Protein AF-A0A9D1IRK0-F1 (afdb_monomer_lite)

Organism: NCBI:txid2840774

Radius of gyration: 15.69 Å; chains: 1; bounding box: 40×26×43 Å

pLDDT: mean 97.31, std 2.9, range [67.75, 98.81]

Secondary structure (DSSP, 8-state):
---HHHHHHHHTT-S----TTSTTTHHHHHHHHHS-HHHHHHHHHHHHHHHHHHHHHHSTT--HHHHHHHHHHHHHTTSS-HHHHHHHHHHHHHHHTT-S-HHHHHHHHHHHHHHHTTT-GGGTTHHHHHHHHHHHHHS-HHHHHHHHHHHHHHHHHHHHHHHHHGGGGSS---GGG--

Foldseek 3Di:
DDQVQLVVCVVVVHLFRDDCPDPLNVVLSVLLVVDALLLLLLLLLVLLVVLLVVLCVVPVPDCLLVLLSVLLLCCQQQVDDCVVNVVSLVVLQVVLVVDPQSLNSLSSQLSSLSSCSSVPVVSSVSNLRSNLSSLVRVPDPVCSVVVNNVSSVVSVVSSVVSVVCPCVSHPHGHPVSVD

Structure (mmCIF, N/CA/C/O backbone):
data_AF-A0A9D1IRK0-F1
#
_entry.id   AF-A0A9D1IRK0-F1
#
loop_
_atom_site.group_PDB
_atom_site.id
_atom_site.type_symbol
_atom_site.label_atom_id
_atom_site.label_alt_id
_atom_site.label_comp_id
_atom_site.label_asym_id
_atom_site.label_entity_id
_atom_site.label_seq_id
_atom_site.pdbx_PDB_ins_code
_atom_site.Cartn_x
_atom_site.Cartn_y
_atom_site.Cartn_z
_atom_site.occupancy
_atom_site.B_iso_or_equiv
_atom_site.auth_seq_id
_atom_site.auth_comp_id
_atom_site.auth_asym_id
_atom_site.auth_atom_id
_atom_site.pdbx_PDB_model_num
ATOM 1 N N . MET A 1 1 ? 5.355 1.006 19.856 1.00 87.75 1 MET A N 1
ATOM 2 C CA . MET A 1 1 ? 5.107 2.127 18.912 1.00 87.75 1 MET A CA 1
ATOM 3 C C . MET A 1 1 ? 4.010 3.033 19.491 1.00 87.75 1 MET A C 1
ATOM 5 O O . MET A 1 1 ? 3.310 2.573 20.380 1.00 87.75 1 MET A O 1
ATOM 9 N N . ASN A 1 2 ? 3.877 4.311 19.097 1.00 92.00 2 ASN A N 1
ATOM 10 C CA . ASN A 1 2 ? 2.825 5.211 19.625 1.00 92.00 2 ASN A CA 1
ATOM 11 C C . ASN A 1 2 ? 1.684 5.381 18.602 1.00 92.00 2 ASN A C 1
ATOM 13 O O . ASN A 1 2 ? 1.958 5.708 17.448 1.00 92.00 2 ASN A O 1
ATOM 17 N N . PHE A 1 3 ? 0.433 5.185 19.036 1.00 96.88 3 PHE A N 1
ATOM 18 C CA . PHE A 1 3 ? -0.783 5.294 18.214 1.00 96.88 3 PHE A CA 1
ATOM 19 C C . PHE A 1 3 ? -1.810 6.310 18.749 1.00 96.88 3 PHE A C 1
ATOM 21 O O . PHE A 1 3 ? -2.969 6.302 18.335 1.00 96.88 3 PHE A O 1
ATOM 28 N N . SER A 1 4 ? -1.403 7.213 19.644 1.00 96.69 4 SER A N 1
ATOM 29 C CA . SER A 1 4 ? -2.305 8.170 20.299 1.00 96.69 4 SER A CA 1
ATOM 30 C C . SER A 1 4 ? -3.086 9.059 19.316 1.00 96.69 4 SER A C 1
ATOM 32 O O . SER A 1 4 ? -4.258 9.369 19.531 1.00 96.69 4 SER A O 1
ATOM 34 N N . GLU A 1 5 ? -2.465 9.447 18.201 1.00 98.00 5 GLU A N 1
ATOM 35 C CA . GLU A 1 5 ? -3.063 10.276 17.156 1.00 98.00 5 GLU A CA 1
ATOM 36 C C . GLU A 1 5 ? -4.187 9.529 16.427 1.00 98.00 5 GLU A C 1
ATOM 38 O O . GLU A 1 5 ? -5.234 10.113 16.132 1.00 98.00 5 GLU A O 1
ATOM 43 N N . MET A 1 6 ? -4.006 8.225 16.198 1.00 97.31 6 MET A N 1
ATOM 44 C CA . MET A 1 6 ? -5.026 7.345 15.628 1.00 97.31 6 MET A CA 1
ATOM 45 C C . MET A 1 6 ? -6.235 7.245 16.561 1.00 97.31 6 MET A C 1
ATOM 47 O O . MET A 1 6 ? -7.360 7.504 16.131 1.00 97.31 6 MET A O 1
ATOM 51 N N . GLU A 1 7 ? -6.011 6.989 17.852 1.00 96.75 7 GLU A N 1
ATOM 52 C CA . GLU A 1 7 ? -7.084 6.894 18.851 1.00 96.75 7 GLU A CA 1
ATOM 53 C C . GLU A 1 7 ? -7.893 8.196 18.950 1.00 96.75 7 GLU A C 1
ATOM 55 O O . GLU A 1 7 ? -9.121 8.183 19.065 1.00 96.75 7 GLU A O 1
ATOM 60 N N . GLN A 1 8 ? -7.223 9.351 18.869 1.00 97.56 8 GLN A N 1
ATOM 61 C CA . GLN A 1 8 ? -7.887 10.655 18.858 1.00 97.56 8 GLN A CA 1
ATOM 62 C C . GLN A 1 8 ? -8.763 10.841 17.614 1.00 97.56 8 GLN A C 1
ATOM 64 O O . GLN A 1 8 ? -9.892 11.329 17.726 1.00 97.56 8 GLN A O 1
ATOM 69 N N . ARG A 1 9 ? -8.277 10.450 16.429 1.00 98.06 9 ARG A N 1
ATOM 70 C CA . ARG A 1 9 ? -9.056 10.514 15.180 1.00 98.06 9 ARG A CA 1
ATOM 71 C C . ARG A 1 9 ? -10.236 9.546 15.200 1.00 98.06 9 ARG A C 1
ATOM 73 O O . ARG A 1 9 ? -11.318 9.921 14.749 1.00 98.06 9 ARG A O 1
ATOM 80 N N . GLN A 1 10 ? -10.069 8.367 15.793 1.00 95.62 10 GLN A N 1
ATOM 81 C CA . GLN A 1 10 ? -11.143 7.392 15.962 1.00 95.62 10 GLN A CA 1
ATOM 82 C C . GLN A 1 10 ? -12.238 7.923 16.901 1.00 95.62 10 GLN A C 1
ATOM 84 O O . GLN A 1 10 ? -13.416 7.890 16.546 1.00 95.62 10 GLN A O 1
ATOM 89 N N . LYS A 1 11 ? -11.868 8.526 18.044 1.00 96.69 11 LYS A N 1
ATOM 90 C CA . LYS A 1 11 ? -12.814 9.197 18.964 1.00 96.69 11 LYS A CA 1
ATOM 91 C C . LYS A 1 11 ? -13.598 10.324 18.282 1.00 96.69 11 LYS A C 1
ATOM 93 O O . LYS A 1 11 ? -14.770 10.531 18.585 1.00 96.69 11 LYS A O 1
ATOM 98 N N . ARG A 1 12 ? -12.968 11.029 17.338 1.00 97.50 12 ARG A N 1
ATOM 99 C CA . ARG A 1 12 ? -13.592 12.081 16.513 1.00 97.50 12 ARG A CA 1
ATOM 100 C C . ARG A 1 12 ? -14.390 11.544 15.319 1.00 97.50 12 ARG A C 1
ATOM 102 O O . ARG A 1 12 ? -14.989 12.340 14.605 1.00 97.50 12 ARG A O 1
ATOM 109 N N . LYS A 1 13 ? -14.435 10.220 15.124 1.00 95.69 13 LYS A N 1
ATOM 110 C CA . LYS A 1 13 ? -15.118 9.541 14.009 1.00 95.69 13 LYS A CA 1
ATOM 111 C C . LYS A 1 13 ? -14.609 9.981 12.631 1.00 95.69 13 LYS A C 1
ATOM 113 O O . LYS A 1 13 ? -15.376 10.060 11.672 1.00 95.69 13 LYS A O 1
ATOM 118 N N . ASN A 1 14 ? -13.314 10.273 12.525 1.00 97.44 14 ASN A N 1
ATOM 119 C CA . ASN A 1 14 ? -12.692 10.544 11.234 1.00 97.44 14 ASN A CA 1
ATOM 120 C C . ASN A 1 14 ? -12.717 9.282 10.358 1.00 97.44 14 ASN A C 1
ATOM 122 O O . ASN A 1 14 ? -12.524 8.178 10.855 1.00 97.44 14 ASN A O 1
ATOM 126 N N . GLN A 1 15 ? -12.877 9.458 9.045 1.00 94.44 15 GLN A N 1
ATOM 127 C CA . GLN A 1 15 ? -12.793 8.350 8.083 1.00 94.44 15 GLN A CA 1
ATOM 128 C C . GLN A 1 15 ? -11.354 7.876 7.846 1.00 94.44 15 GLN A C 1
ATOM 130 O O . GLN A 1 15 ? -11.132 6.711 7.549 1.00 94.44 15 GLN A O 1
ATOM 135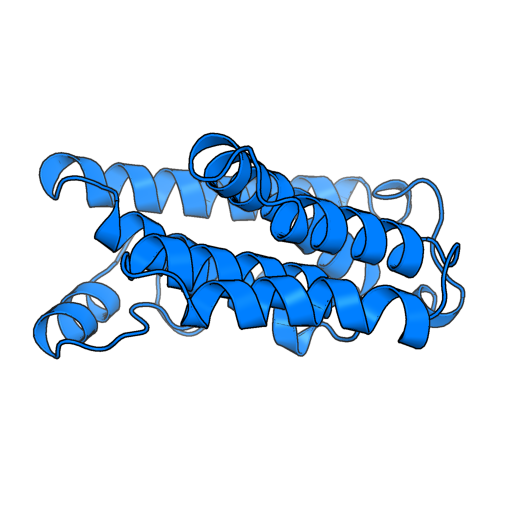 N N . ILE A 1 16 ? -10.378 8.782 7.960 1.00 97.06 16 ILE A N 1
ATOM 136 C CA . ILE A 1 16 ? -8.950 8.484 7.817 1.00 97.06 16 ILE A CA 1
ATOM 137 C C . ILE A 1 16 ? -8.303 8.637 9.188 1.00 97.06 16 ILE A C 1
ATOM 139 O O . ILE A 1 16 ? -8.417 9.693 9.824 1.00 97.06 16 ILE A O 1
ATOM 143 N N . LEU A 1 17 ? -7.630 7.580 9.638 1.00 98.44 17 LEU A N 1
ATOM 144 C CA . LEU A 1 17 ? -7.161 7.472 11.018 1.00 98.44 17 LEU A CA 1
ATOM 145 C C . LEU A 1 17 ? -5.656 7.701 11.179 1.00 98.44 17 LEU A C 1
ATOM 147 O O . LEU A 1 17 ? -5.200 7.997 12.282 1.00 98.44 17 LEU A O 1
ATOM 151 N N . PHE A 1 18 ? -4.906 7.666 10.081 1.00 98.62 18 PHE A N 1
ATOM 152 C CA . PHE A 1 18 ? -3.460 7.863 10.074 1.00 98.62 18 PHE A CA 1
ATOM 153 C C . PHE A 1 18 ? -3.055 9.055 9.209 1.00 98.62 18 PHE A C 1
ATOM 155 O O . PHE A 1 18 ? -3.726 9.416 8.242 1.00 98.62 18 PHE A O 1
ATOM 162 N N . ALA A 1 19 ? -1.916 9.648 9.537 1.00 98.19 19 ALA A N 1
ATOM 163 C CA . ALA A 1 19 ? -1.231 10.629 8.714 1.00 98.19 19 ALA A CA 1
ATOM 164 C C . ALA A 1 19 ? 0.257 10.282 8.625 1.00 98.19 19 ALA A C 1
ATOM 166 O O . ALA A 1 19 ? 0.838 9.717 9.545 1.00 98.19 19 ALA A O 1
ATOM 167 N N . LYS A 1 20 ? 0.910 10.681 7.529 1.00 97.19 20 LYS A N 1
ATOM 168 C CA . LYS A 1 20 ? 2.357 10.461 7.348 1.00 97.19 20 LYS A CA 1
ATOM 169 C C . LYS A 1 20 ? 3.220 11.115 8.438 1.00 97.19 20 LYS A C 1
ATOM 171 O O . LYS A 1 20 ? 4.353 10.709 8.639 1.00 97.19 20 LYS A O 1
ATOM 176 N N . THR A 1 21 ? 2.685 12.135 9.109 1.00 97.19 21 THR A N 1
ATOM 177 C CA . THR A 1 21 ? 3.330 12.862 10.209 1.00 97.19 21 THR A CA 1
ATOM 178 C C . THR A 1 21 ? 3.131 12.203 11.572 1.00 97.19 21 THR A C 1
ATOM 180 O O . THR A 1 21 ? 3.716 12.677 12.538 1.00 97.19 21 THR A O 1
ATOM 183 N N . ASP A 1 22 ? 2.293 11.167 11.676 1.00 98.25 22 ASP A N 1
ATOM 184 C CA . ASP A 1 22 ? 2.083 10.462 12.942 1.00 98.25 22 ASP A CA 1
ATOM 185 C C . ASP A 1 22 ? 3.374 9.776 13.375 1.00 98.25 22 ASP A C 1
ATOM 187 O O . ASP A 1 22 ? 4.103 9.242 12.534 1.00 98.25 22 ASP A O 1
ATOM 191 N N . ALA A 1 23 ? 3.629 9.723 14.684 1.00 97.56 23 ALA A N 1
ATOM 192 C CA . ALA A 1 23 ? 4.864 9.153 15.222 1.00 97.56 23 ALA A CA 1
ATOM 193 C C . ALA A 1 23 ? 5.153 7.725 14.710 1.00 97.56 23 ALA A C 1
ATOM 195 O O . ALA A 1 23 ? 6.310 7.364 14.501 1.00 97.56 23 ALA A O 1
ATOM 196 N N . CYS A 1 24 ? 4.109 6.924 14.465 1.00 98.06 24 CYS A N 1
ATOM 197 C CA . CYS A 1 24 ? 4.223 5.559 13.948 1.00 98.06 24 CYS A CA 1
ATOM 198 C C . CYS A 1 24 ? 4.616 5.459 12.459 1.00 98.06 24 CYS A C 1
ATOM 200 O O . CYS A 1 24 ? 5.205 4.458 12.063 1.00 98.06 24 CYS A O 1
ATOM 202 N N . LEU A 1 25 ? 4.321 6.472 11.635 1.00 98.44 25 LEU A N 1
ATOM 203 C CA . LEU A 1 25 ? 4.597 6.471 10.189 1.00 98.44 25 LEU A CA 1
ATOM 204 C C . LEU A 1 25 ? 5.705 7.444 9.778 1.00 98.44 25 LEU A C 1
ATOM 206 O O . LEU A 1 25 ? 6.266 7.300 8.690 1.00 98.44 25 LEU A O 1
ATOM 210 N N . PHE A 1 26 ? 6.037 8.414 10.628 1.00 98.19 26 PHE A N 1
ATOM 211 C CA . PHE A 1 26 ? 7.029 9.441 10.333 1.00 98.19 26 PHE A CA 1
ATOM 212 C C . PHE A 1 26 ? 8.409 8.866 9.957 1.00 98.19 26 PHE A C 1
ATOM 214 O O . PHE A 1 26 ? 8.944 9.287 8.928 1.00 98.19 26 PHE A O 1
ATOM 221 N N . PRO A 1 27 ? 8.968 7.856 10.663 1.00 98.44 27 PRO A N 1
ATOM 222 C CA . PRO A 1 27 ? 10.251 7.266 10.273 1.00 98.44 27 PRO A CA 1
ATOM 223 C C . PRO A 1 27 ? 10.223 6.612 8.885 1.00 98.44 27 PRO A C 1
ATOM 225 O O . PRO A 1 27 ? 11.175 6.747 8.117 1.00 98.44 27 PRO A O 1
ATOM 228 N N . LEU A 1 28 ? 9.130 5.918 8.543 1.00 98.62 28 LEU A N 1
ATOM 229 C CA . LEU A 1 28 ? 8.938 5.314 7.222 1.00 98.62 28 LEU A CA 1
ATOM 230 C C . LEU A 1 28 ? 8.866 6.394 6.140 1.00 98.62 28 LEU A C 1
ATOM 232 O O . LEU A 1 28 ? 9.531 6.290 5.109 1.00 98.62 28 LEU A O 1
ATOM 236 N N . TRP A 1 29 ? 8.087 7.448 6.389 1.00 98.56 29 TRP A N 1
ATOM 237 C CA . TRP A 1 29 ? 7.941 8.566 5.463 1.00 98.56 29 TRP A CA 1
ATOM 238 C C . TRP A 1 29 ? 9.287 9.245 5.175 1.00 98.56 29 TRP A C 1
ATOM 240 O O . TRP A 1 29 ? 9.611 9.448 4.005 1.00 98.56 29 TRP A O 1
ATOM 250 N N . GLN A 1 30 ? 10.106 9.515 6.197 1.00 98.31 30 GLN A N 1
ATOM 251 C CA . GLN A 1 30 ? 11.430 10.121 6.010 1.00 98.31 30 GLN A CA 1
ATOM 252 C C . GLN A 1 30 ? 12.365 9.270 5.143 1.00 98.31 30 GLN A C 1
ATOM 254 O O . GLN A 1 30 ? 13.105 9.817 4.325 1.00 98.31 30 GLN A O 1
ATOM 259 N N . GLN A 1 31 ? 12.340 7.944 5.304 1.00 98.19 31 GLN A N 1
ATOM 260 C CA . GLN A 1 31 ? 13.158 7.041 4.488 1.00 98.19 31 GLN A CA 1
ATOM 261 C C . GLN A 1 31 ? 12.676 7.015 3.032 1.00 98.19 31 GLN A C 1
ATOM 263 O O . GLN A 1 31 ? 13.486 7.079 2.109 1.00 98.19 31 GLN A O 1
ATOM 268 N N . LEU A 1 32 ? 11.358 6.982 2.813 1.00 98.06 32 LEU A N 1
ATOM 269 C CA . LEU A 1 32 ? 10.771 7.018 1.471 1.00 98.06 32 LEU A CA 1
ATOM 270 C C . LEU A 1 32 ? 11.030 8.344 0.743 1.00 98.06 32 LEU A C 1
ATOM 272 O O . LEU A 1 32 ? 11.167 8.334 -0.475 1.00 98.06 32 LEU A O 1
ATOM 276 N N . GLU A 1 33 ? 11.123 9.473 1.455 1.00 96.81 33 GLU A N 1
ATOM 277 C CA . GLU A 1 33 ? 11.476 10.768 0.847 1.00 96.81 33 GLU A CA 1
ATOM 278 C C . GLU A 1 33 ? 12.926 10.842 0.367 1.00 96.81 33 GLU A C 1
ATOM 280 O O . GLU A 1 33 ? 13.217 11.572 -0.579 1.00 96.81 33 GLU A O 1
ATOM 285 N N . GLN A 1 34 ? 13.827 10.092 1.001 1.00 96.44 34 GLN A N 1
ATOM 286 C CA . GLN A 1 34 ? 15.242 10.037 0.625 1.00 96.44 34 GLN A CA 1
ATOM 287 C C . GLN A 1 34 ? 15.518 8.983 -0.452 1.00 96.44 34 GLN A C 1
ATOM 289 O O . GLN A 1 34 ? 16.511 9.073 -1.175 1.00 96.44 34 GLN A O 1
ATOM 294 N N . ALA A 1 35 ? 14.650 7.977 -0.569 1.00 96.50 35 ALA A N 1
ATOM 295 C CA . ALA A 1 35 ? 14.772 6.931 -1.567 1.00 96.50 35 ALA A CA 1
ATOM 296 C C . ALA A 1 35 ? 14.501 7.463 -2.984 1.00 96.50 35 ALA A C 1
ATOM 298 O O . ALA A 1 35 ? 13.662 8.335 -3.218 1.00 96.50 35 ALA A O 1
ATOM 299 N N . ASN A 1 36 ? 15.192 6.889 -3.969 1.00 95.38 36 ASN A N 1
ATOM 300 C CA . ASN A 1 36 ? 14.947 7.243 -5.361 1.00 95.38 36 ASN A CA 1
ATOM 301 C C . ASN A 1 36 ? 13.553 6.766 -5.821 1.00 95.38 36 ASN A C 1
ATOM 303 O O . ASN A 1 36 ? 12.960 5.829 -5.276 1.00 95.38 36 ASN A O 1
ATOM 307 N N . ARG A 1 37 ? 13.044 7.384 -6.890 1.00 95.75 37 ARG A N 1
ATOM 308 C CA . ARG A 1 37 ? 11.705 7.124 -7.440 1.00 95.75 37 ARG A CA 1
ATOM 309 C C . ARG A 1 37 ? 11.438 5.645 -7.762 1.00 95.75 37 ARG A C 1
ATOM 311 O O . ARG A 1 37 ? 10.305 5.193 -7.605 1.00 95.75 37 ARG A O 1
ATOM 318 N N . ARG A 1 38 ? 12.443 4.898 -8.230 1.00 97.06 38 ARG A N 1
ATOM 319 C CA . ARG A 1 38 ? 12.303 3.479 -8.602 1.00 97.06 38 ARG A CA 1
ATOM 320 C C . ARG A 1 38 ? 12.170 2.604 -7.368 1.00 97.06 38 ARG A C 1
ATOM 322 O O . ARG A 1 38 ? 11.227 1.823 -7.294 1.00 97.06 38 ARG A O 1
ATOM 329 N N . THR A 1 39 ? 13.015 2.812 -6.364 1.00 97.69 39 THR A N 1
ATOM 330 C CA . THR A 1 39 ? 12.891 2.145 -5.063 1.00 97.69 39 THR A CA 1
ATOM 331 C C . THR A 1 39 ? 11.517 2.400 -4.443 1.00 97.69 39 THR A C 1
ATOM 333 O O . THR A 1 39 ? 10.858 1.456 -4.017 1.00 97.69 39 THR A O 1
ATOM 336 N N . VAL A 1 40 ? 11.038 3.648 -4.465 1.00 98.25 40 VAL A N 1
ATOM 337 C CA . VAL A 1 40 ? 9.714 4.013 -3.935 1.00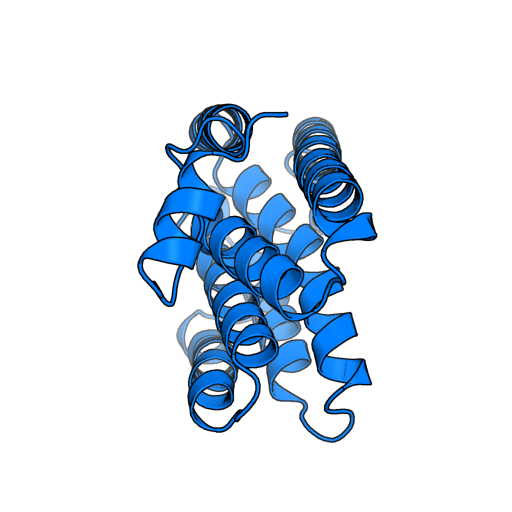 98.25 40 VAL A CA 1
ATOM 338 C C . VAL A 1 40 ? 8.575 3.320 -4.698 1.00 98.25 40 VAL A C 1
ATOM 340 O O . VAL A 1 40 ? 7.644 2.799 -4.085 1.00 98.25 40 VAL A O 1
ATOM 343 N N . ALA A 1 41 ? 8.649 3.261 -6.030 1.00 98.25 41 ALA A N 1
ATOM 344 C CA . ALA A 1 41 ? 7.650 2.566 -6.838 1.00 98.25 41 ALA A CA 1
ATOM 345 C C . ALA A 1 41 ? 7.676 1.044 -6.631 1.00 98.25 41 ALA A C 1
ATOM 347 O O . ALA A 1 41 ? 6.615 0.433 -6.522 1.00 98.25 41 ALA A O 1
ATOM 348 N N . ALA A 1 42 ? 8.860 0.432 -6.544 1.00 98.56 42 ALA A N 1
ATOM 349 C CA . ALA A 1 42 ? 9.001 -0.995 -6.261 1.00 98.56 42 ALA A CA 1
ATOM 350 C C . ALA A 1 42 ? 8.453 -1.347 -4.874 1.00 98.56 42 ALA A C 1
ATOM 352 O O . ALA A 1 42 ? 7.699 -2.308 -4.741 1.00 98.56 42 ALA A O 1
ATOM 353 N N . TRP A 1 43 ? 8.772 -0.528 -3.868 1.00 98.75 43 TRP A N 1
ATOM 354 C CA . TRP A 1 43 ? 8.236 -0.660 -2.519 1.00 98.75 43 TRP A CA 1
ATOM 355 C C . TRP A 1 43 ? 6.707 -0.625 -2.522 1.00 98.75 43 TRP A C 1
ATOM 357 O O . TRP A 1 43 ? 6.074 -1.542 -2.006 1.00 98.75 43 TRP A O 1
ATOM 367 N N . ALA A 1 44 ? 6.109 0.380 -3.169 1.00 98.75 44 ALA A N 1
ATOM 368 C CA . ALA A 1 44 ? 4.657 0.509 -3.222 1.00 98.75 44 ALA A CA 1
ATOM 369 C C . ALA A 1 44 ? 4.006 -0.686 -3.933 1.00 98.75 44 ALA A C 1
ATOM 371 O O . ALA A 1 44 ? 3.039 -1.242 -3.423 1.00 98.75 44 ALA A O 1
ATOM 372 N N . LEU A 1 45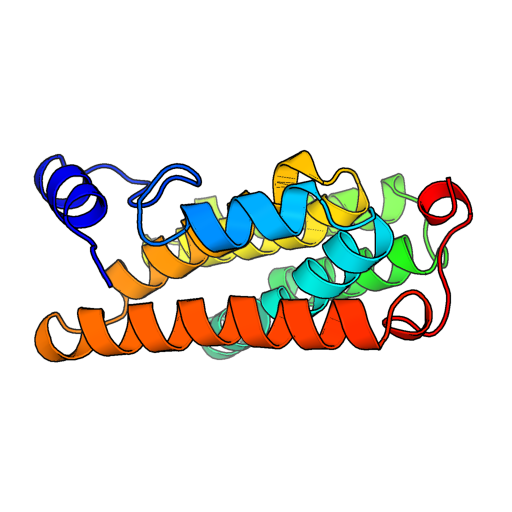 ? 4.548 -1.121 -5.076 1.00 98.75 45 LEU A N 1
ATOM 373 C CA . LEU A 1 45 ? 4.022 -2.272 -5.817 1.00 98.75 45 LEU A CA 1
ATOM 374 C C . LEU A 1 45 ? 4.132 -3.581 -5.027 1.00 98.75 45 LEU A C 1
ATOM 376 O O . LEU A 1 45 ? 3.213 -4.388 -5.106 1.00 98.75 45 LEU A O 1
ATOM 380 N N . ALA A 1 46 ? 5.210 -3.774 -4.262 1.00 98.69 46 ALA A N 1
ATOM 381 C CA . ALA A 1 46 ? 5.374 -4.939 -3.396 1.00 98.69 46 ALA A CA 1
ATOM 382 C C . ALA A 1 46 ? 4.414 -4.900 -2.198 1.00 98.69 46 ALA A C 1
ATOM 384 O O . ALA A 1 46 ? 3.806 -5.910 -1.857 1.00 98.69 46 ALA A O 1
ATOM 385 N N . CYS A 1 47 ? 4.237 -3.737 -1.565 1.00 98.75 47 CYS A N 1
ATOM 386 C CA . CYS A 1 47 ? 3.332 -3.602 -0.427 1.00 98.75 47 CYS A CA 1
ATOM 387 C C . CYS A 1 47 ? 1.851 -3.725 -0.823 1.00 98.75 47 CYS A C 1
ATOM 389 O O . CYS A 1 47 ? 1.072 -4.226 -0.022 1.00 98.75 47 CYS A O 1
ATOM 391 N N . VAL A 1 48 ? 1.463 -3.326 -2.043 1.00 98.62 48 VAL A N 1
ATOM 392 C CA . VAL A 1 48 ? 0.079 -3.439 -2.553 1.00 98.62 48 VAL A CA 1
ATOM 393 C C . VAL A 1 48 ? -0.375 -4.891 -2.752 1.00 98.62 48 VAL A C 1
ATOM 395 O O . VAL A 1 48 ? -1.579 -5.147 -2.755 1.00 98.62 48 VAL A O 1
ATOM 398 N N . GLU A 1 49 ? 0.547 -5.847 -2.896 1.00 98.56 49 GLU A N 1
ATOM 399 C CA . GLU A 1 49 ? 0.211 -7.263 -3.117 1.00 98.56 49 GLU A CA 1
ATOM 400 C C . GLU A 1 49 ? -0.717 -7.819 -2.036 1.00 98.56 49 GLU A C 1
ATOM 402 O O . GLU A 1 49 ? -1.683 -8.516 -2.340 1.00 98.56 49 GLU A O 1
ATOM 407 N N . GLU A 1 50 ? -0.461 -7.464 -0.779 1.00 98.31 50 GLU A N 1
ATOM 408 C CA . GLU A 1 50 ? -1.198 -7.996 0.362 1.00 98.31 50 GLU A CA 1
ATOM 409 C C . GLU A 1 50 ? -2.625 -7.414 0.470 1.00 98.31 50 GLU A C 1
ATOM 411 O O . GLU A 1 50 ? -3.566 -8.209 0.507 1.00 98.31 50 GLU A O 1
ATOM 416 N N . PRO A 1 51 ? -2.853 -6.087 0.366 1.00 98.50 51 PRO A N 1
ATOM 417 C CA . PRO A 1 51 ? -4.186 -5.510 0.172 1.00 98.50 51 PRO A CA 1
ATOM 418 C C . PRO A 1 51 ? -4.977 -6.093 -0.996 1.00 98.50 51 PRO A C 1
ATOM 420 O O . PRO A 1 51 ? -6.181 -6.324 -0.877 1.00 98.50 51 PRO A O 1
ATOM 423 N N . VAL A 1 52 ? -4.322 -6.319 -2.139 1.00 98.75 52 VAL A N 1
ATOM 424 C CA . VAL A 1 52 ? -4.974 -6.899 -3.320 1.00 98.75 52 VAL A CA 1
ATOM 425 C C . VAL A 1 52 ? -5.419 -8.325 -3.036 1.00 98.75 52 VAL A C 1
ATOM 427 O O . VAL A 1 52 ? -6.537 -8.692 -3.396 1.00 98.75 52 VAL A O 1
ATOM 430 N N . GLU A 1 53 ? -4.586 -9.118 -2.369 1.00 98.50 53 GLU A N 1
ATOM 431 C CA . GLU A 1 53 ? -4.922 -10.481 -1.970 1.00 98.50 53 GLU A CA 1
ATOM 432 C C . GLU A 1 53 ? -6.066 -10.506 -0.944 1.00 98.50 53 GLU A C 1
ATOM 434 O O . GLU A 1 53 ? -7.014 -11.278 -1.100 1.00 98.50 53 GLU A O 1
ATOM 439 N N . GLN A 1 54 ? -6.050 -9.619 0.057 1.00 98.19 54 GLN A N 1
ATOM 440 C CA . GLN A 1 54 ? -7.153 -9.481 1.015 1.00 98.19 54 GLN A CA 1
ATOM 441 C C . GLN A 1 54 ? -8.481 -9.160 0.311 1.00 98.19 54 GLN A C 1
ATOM 443 O O . GLN A 1 54 ? -9.481 -9.853 0.520 1.00 98.19 54 GLN A O 1
ATOM 448 N N . LEU A 1 55 ? -8.490 -8.146 -0.562 1.00 98.44 55 LEU A N 1
ATOM 449 C CA . LEU A 1 55 ? -9.677 -7.772 -1.333 1.00 98.44 55 LEU A CA 1
ATOM 450 C C . LEU A 1 55 ? -10.122 -8.903 -2.265 1.00 98.44 55 LEU A C 1
ATOM 452 O O . LEU A 1 55 ? -11.317 -9.159 -2.371 1.00 98.44 55 LEU A O 1
ATOM 456 N N . SER A 1 56 ? -9.186 -9.623 -2.888 1.00 98.00 56 SER A N 1
ATOM 457 C CA . SER A 1 56 ? -9.498 -10.750 -3.778 1.00 98.00 56 SER A CA 1
ATOM 458 C C . SER A 1 56 ? -10.139 -11.920 -3.032 1.00 98.00 56 SER A C 1
ATOM 460 O O . SER A 1 56 ? -11.006 -12.589 -3.583 1.00 98.00 56 SER A O 1
ATOM 462 N N . ARG A 1 57 ? -9.764 -12.164 -1.771 1.00 97.94 57 ARG A N 1
ATOM 463 C CA . ARG A 1 57 ? -10.417 -13.184 -0.934 1.00 97.94 57 ARG A CA 1
ATOM 464 C C . ARG A 1 57 ? -11.833 -12.784 -0.535 1.00 97.94 57 ARG A C 1
ATOM 466 O O . ARG A 1 57 ? -12.717 -13.634 -0.513 1.00 97.94 57 ARG A O 1
ATOM 473 N N . ARG A 1 58 ? -12.050 -11.504 -0.216 1.00 97.19 58 ARG A N 1
ATOM 474 C CA . ARG A 1 58 ? -13.363 -10.981 0.205 1.00 97.19 58 ARG A CA 1
ATOM 475 C C . ARG A 1 58 ? -14.328 -10.799 -0.969 1.00 97.19 58 ARG A C 1
ATOM 477 O O . ARG A 1 58 ? -15.521 -11.040 -0.815 1.00 97.19 58 ARG A O 1
ATOM 484 N N . TYR A 1 59 ? -13.809 -10.432 -2.139 1.00 97.69 59 TYR A N 1
ATOM 485 C CA . TYR A 1 59 ? -14.568 -10.140 -3.357 1.00 97.69 59 TYR A CA 1
ATOM 486 C C . TYR A 1 59 ? -14.022 -10.950 -4.549 1.00 97.69 59 TYR A C 1
ATOM 488 O O . TYR A 1 59 ? -13.475 -10.380 -5.494 1.00 97.69 59 TYR A O 1
ATOM 496 N N . PRO A 1 60 ? -14.164 -12.289 -4.548 1.00 97.19 60 PRO A N 1
ATOM 497 C CA . PRO A 1 60 ? -13.485 -13.176 -5.504 1.00 97.19 60 PRO A CA 1
ATOM 498 C C . PRO A 1 60 ? -13.870 -12.954 -6.972 1.00 97.19 60 PRO A C 1
ATOM 500 O O . PRO A 1 60 ? -13.079 -13.249 -7.873 1.00 97.19 60 PRO A O 1
ATOM 503 N N . THR A 1 61 ? -15.068 -12.422 -7.222 1.00 96.94 61 THR A N 1
ATOM 504 C CA . THR A 1 61 ? -15.580 -12.119 -8.566 1.00 96.94 61 THR A CA 1
ATOM 505 C C . THR A 1 61 ? -15.209 -10.721 -9.056 1.00 96.94 61 THR A C 1
ATOM 507 O O . THR A 1 61 ? -15.470 -10.403 -10.212 1.00 96.94 61 THR A O 1
ATOM 510 N N . ASP A 1 62 ? -14.630 -9.874 -8.202 1.00 97.81 62 ASP A N 1
ATOM 511 C CA . ASP A 1 62 ? -14.220 -8.521 -8.563 1.00 97.81 62 ASP A CA 1
ATOM 512 C C . ASP A 1 62 ? -12.735 -8.507 -8.937 1.00 97.81 62 ASP A C 1
ATOM 514 O O . ASP A 1 62 ? -11.845 -8.724 -8.112 1.00 97.81 62 ASP A O 1
ATOM 518 N N . SER A 1 63 ? -12.446 -8.300 -10.217 1.00 97.88 63 SER A N 1
ATOM 519 C CA . SER A 1 63 ? -11.078 -8.304 -10.732 1.00 97.88 63 SER A CA 1
ATOM 520 C C . SER A 1 63 ? -10.349 -6.975 -10.524 1.00 97.88 63 SER A C 1
ATOM 522 O O . SER A 1 63 ? -9.120 -6.948 -10.623 1.00 97.88 63 SER A O 1
ATOM 524 N N . ARG A 1 64 ? -11.058 -5.888 -10.176 1.00 98.62 64 ARG A N 1
ATOM 525 C CA . ARG A 1 64 ? -10.506 -4.521 -10.149 1.00 98.62 64 ARG A CA 1
ATOM 526 C C . ARG A 1 64 ? -9.239 -4.371 -9.294 1.00 98.62 64 ARG A C 1
ATOM 528 O O . ARG A 1 64 ? -8.311 -3.716 -9.772 1.00 98.62 64 ARG A O 1
ATOM 535 N N . PRO A 1 65 ? -9.119 -4.963 -8.084 1.00 98.44 65 PRO A N 1
ATOM 536 C CA . PRO A 1 65 ? -7.884 -4.867 -7.299 1.00 98.44 65 PRO A CA 1
ATOM 537 C C . PRO A 1 65 ? -6.678 -5.516 -7.995 1.00 98.44 65 PRO A C 1
ATOM 539 O O . PRO A 1 65 ? -5.595 -4.930 -8.030 1.00 98.44 65 PRO A O 1
ATOM 542 N N . ARG A 1 66 ? -6.872 -6.702 -8.589 1.00 98.62 66 ARG A N 1
ATOM 543 C CA . ARG A 1 66 ? -5.815 -7.446 -9.297 1.00 98.62 66 ARG A CA 1
ATOM 544 C C . ARG A 1 66 ? -5.391 -6.727 -10.572 1.00 98.62 66 ARG A C 1
ATOM 546 O O . ARG A 1 66 ? -4.198 -6.523 -10.787 1.00 98.62 66 ARG A O 1
ATOM 553 N N . GLU A 1 67 ? -6.363 -6.274 -11.359 1.00 98.69 67 GLU A N 1
ATOM 554 C CA . GLU A 1 67 ? -6.121 -5.518 -12.591 1.00 98.69 67 GLU A CA 1
ATOM 555 C C . GLU A 1 67 ? -5.378 -4.203 -12.321 1.00 98.69 67 GLU A C 1
ATOM 557 O O . GLU A 1 67 ? -4.470 -3.843 -13.071 1.00 98.69 67 GLU A O 1
ATOM 562 N N . ALA A 1 68 ? -5.710 -3.488 -11.238 1.00 98.75 68 ALA A N 1
ATOM 563 C CA . ALA A 1 68 ? -5.017 -2.254 -10.868 1.00 98.75 68 ALA A CA 1
ATOM 564 C C . ALA A 1 68 ? -3.518 -2.492 -10.618 1.00 98.75 68 ALA A C 1
ATOM 566 O O . ALA A 1 68 ? -2.682 -1.761 -11.158 1.00 98.75 68 ALA A O 1
ATOM 567 N N . LEU A 1 69 ? -3.176 -3.533 -9.851 1.00 98.81 69 LEU A N 1
ATOM 568 C CA . LEU A 1 69 ? -1.788 -3.897 -9.567 1.00 98.81 69 LEU A CA 1
ATOM 569 C C . LEU A 1 69 ? -1.053 -4.383 -10.820 1.00 98.81 69 LEU A C 1
ATOM 571 O O . LEU A 1 69 ? 0.075 -3.956 -11.077 1.00 98.81 69 LEU A O 1
ATOM 575 N N . GLU A 1 70 ? -1.681 -5.245 -11.618 1.00 98.75 70 GLU A N 1
ATOM 576 C CA . GLU A 1 70 ? -1.096 -5.743 -12.862 1.00 98.75 70 GLU A CA 1
ATOM 577 C C . GLU A 1 70 ? -0.774 -4.594 -13.824 1.00 98.75 70 GLU A C 1
ATOM 579 O O . GLU A 1 70 ? 0.363 -4.456 -14.285 1.00 98.75 70 GLU A O 1
ATOM 584 N N . MET A 1 71 ? -1.738 -3.704 -14.061 1.00 98.81 71 MET A N 1
ATOM 585 C CA . MET A 1 71 ? -1.551 -2.561 -14.948 1.00 98.81 71 MET A CA 1
ATOM 586 C C . MET A 1 71 ? -0.515 -1.570 -14.413 1.00 98.81 71 MET A C 1
ATOM 588 O O . MET A 1 71 ? 0.249 -1.005 -15.200 1.00 98.81 71 MET A O 1
ATOM 592 N N . ALA A 1 72 ? -0.430 -1.383 -13.093 1.00 98.69 72 ALA A N 1
ATOM 593 C CA . ALA A 1 72 ? 0.610 -0.563 -12.479 1.00 98.69 72 ALA A CA 1
ATOM 594 C C . ALA A 1 72 ? 2.011 -1.167 -12.675 1.00 98.69 72 ALA A C 1
ATOM 596 O O . ALA A 1 72 ? 2.941 -0.440 -13.033 1.00 98.69 72 ALA A O 1
ATOM 597 N N . ARG A 1 73 ? 2.166 -2.493 -12.535 1.00 98.69 73 ARG A N 1
ATOM 598 C CA . ARG A 1 73 ? 3.429 -3.199 -12.823 1.00 98.69 73 ARG A CA 1
ATOM 599 C C . ARG A 1 73 ? 3.813 -3.083 -14.296 1.00 98.69 73 ARG A C 1
ATOM 601 O O . ARG A 1 73 ? 4.940 -2.697 -14.607 1.00 98.69 73 ARG A O 1
ATOM 608 N N . LEU A 1 74 ? 2.882 -3.360 -15.212 1.00 98.75 74 LEU A N 1
ATOM 609 C CA . LEU A 1 74 ? 3.113 -3.223 -16.655 1.00 98.75 74 LEU A CA 1
ATOM 610 C C . LEU A 1 74 ? 3.515 -1.794 -17.026 1.00 98.75 74 LEU A C 1
ATOM 612 O O . LEU A 1 74 ? 4.393 -1.590 -17.869 1.00 98.75 74 LEU A O 1
ATOM 616 N N . TRP A 1 75 ? 2.908 -0.799 -16.382 1.00 98.62 75 TRP A N 1
ATOM 617 C CA . TRP A 1 75 ? 3.245 0.600 -16.600 1.00 98.62 75 TRP A CA 1
ATOM 618 C C . TRP A 1 75 ? 4.636 0.955 -16.062 1.00 98.62 75 TRP A C 1
ATOM 620 O O . TRP A 1 75 ? 5.419 1.574 -16.786 1.00 98.62 75 TRP A O 1
ATOM 630 N N . ALA A 1 76 ? 4.982 0.518 -14.848 1.00 98.25 76 ALA A N 1
ATOM 631 C CA . ALA A 1 76 ? 6.308 0.723 -14.260 1.00 98.25 76 ALA A CA 1
ATOM 632 C C . ALA A 1 76 ? 7.428 0.104 -15.114 1.00 98.25 76 ALA A C 1
ATOM 634 O O . ALA A 1 76 ? 8.500 0.693 -15.247 1.00 98.25 76 ALA A O 1
ATOM 635 N N . MET A 1 77 ? 7.145 -1.032 -15.759 1.00 98.19 77 MET A N 1
ATOM 636 C CA . MET A 1 77 ? 8.038 -1.723 -16.698 1.00 98.19 77 MET A CA 1
ATOM 637 C C . MET A 1 77 ? 8.022 -1.144 -18.126 1.00 98.19 77 MET A C 1
ATOM 639 O O . MET A 1 77 ? 8.759 -1.607 -18.994 1.00 98.19 77 MET A O 1
ATOM 643 N N . GLY A 1 78 ? 7.167 -0.158 -18.413 1.00 97.75 78 GLY A N 1
ATOM 644 C CA . GLY A 1 78 ? 7.058 0.470 -19.734 1.00 97.75 78 GLY A CA 1
ATOM 645 C C . GLY A 1 78 ? 6.392 -0.406 -20.798 1.00 97.75 78 GLY A C 1
ATOM 646 O O . GLY A 1 78 ? 6.483 -0.097 -21.983 1.00 97.75 78 GLY A O 1
ATOM 647 N N . LYS A 1 79 ? 5.719 -1.488 -20.389 1.00 98.31 79 LYS A N 1
ATOM 648 C CA . LYS A 1 79 ? 4.972 -2.400 -21.271 1.00 98.31 79 LYS A CA 1
ATOM 649 C C . LYS A 1 79 ? 3.645 -1.797 -21.729 1.00 98.31 79 LYS A C 1
ATOM 651 O O . LYS A 1 79 ? 3.167 -2.117 -22.811 1.00 98.31 79 LYS A O 1
ATOM 656 N N . VAL A 1 80 ? 3.083 -0.889 -20.932 1.00 98.38 80 VAL A N 1
ATOM 657 C CA . VAL A 1 80 ? 1.912 -0.079 -21.286 1.00 98.38 80 VAL A CA 1
ATOM 658 C C . VAL A 1 80 ? 2.163 1.393 -20.966 1.00 98.38 80 VAL A C 1
ATOM 660 O O . VAL A 1 80 ? 3.025 1.739 -20.155 1.00 98.38 80 VAL A O 1
ATOM 663 N N . LYS A 1 81 ? 1.400 2.283 -21.606 1.00 97.50 81 LYS A N 1
ATOM 664 C CA . LYS A 1 81 ? 1.438 3.725 -21.324 1.00 97.50 81 LYS A CA 1
ATOM 665 C C . LYS A 1 81 ? 0.434 4.081 -20.226 1.00 97.50 81 LYS A C 1
ATOM 667 O O . LYS A 1 81 ? -0.556 3.381 -20.025 1.00 97.50 81 LYS A O 1
ATOM 672 N N . MET A 1 82 ? 0.643 5.227 -19.576 1.00 97.25 82 MET A N 1
ATOM 673 C CA . MET A 1 82 ? -0.246 5.740 -18.524 1.00 97.25 82 MET A CA 1
ATOM 674 C C . MET A 1 82 ? -1.739 5.741 -18.910 1.00 97.25 82 MET A C 1
ATOM 676 O O . MET A 1 82 ? -2.530 5.274 -18.094 1.00 97.25 82 MET A O 1
ATOM 680 N N . PRO A 1 83 ? -2.159 6.164 -20.125 1.00 98.00 83 PRO A N 1
ATOM 681 C CA . PRO A 1 83 ? -3.577 6.139 -20.496 1.00 98.00 83 PRO A CA 1
ATOM 682 C C . PRO A 1 83 ? -4.206 4.740 -20.490 1.00 98.00 83 PRO A C 1
ATOM 684 O O . PRO A 1 83 ? -5.407 4.631 -20.280 1.00 98.00 83 PRO A O 1
ATOM 687 N N . SER A 1 84 ? -3.410 3.685 -20.685 1.00 97.50 84 SER A N 1
ATOM 688 C CA . SER A 1 84 ? -3.871 2.295 -20.613 1.00 97.50 84 SER A CA 1
ATOM 689 C C . SER A 1 84 ? -3.974 1.799 -19.171 1.00 97.50 84 SER A C 1
ATOM 691 O O . SER A 1 84 ? -4.911 1.083 -18.849 1.00 97.50 84 SER A O 1
ATOM 693 N N . ALA A 1 85 ? -3.047 2.190 -18.289 1.00 98.06 85 ALA A N 1
ATOM 694 C CA . ALA A 1 85 ? -3.042 1.742 -16.892 1.00 98.06 85 ALA A CA 1
ATOM 695 C C . ALA A 1 85 ? -3.998 2.532 -15.987 1.00 98.06 85 ALA A C 1
ATOM 697 O O . ALA A 1 85 ? -4.593 1.981 -15.062 1.00 98.06 85 ALA A O 1
ATOM 698 N N . ARG A 1 86 ? -4.173 3.829 -16.262 1.00 98.25 86 ARG A N 1
ATOM 699 C CA . ARG A 1 86 ? -4.980 4.742 -15.446 1.00 98.25 86 ARG A CA 1
ATOM 700 C C . ARG A 1 86 ? -6.424 4.260 -15.226 1.00 98.25 86 ARG A C 1
ATOM 702 O O . ARG A 1 86 ? -6.868 4.364 -14.085 1.00 98.25 86 ARG A O 1
ATOM 709 N N . PRO A 1 87 ? -7.164 3.742 -16.226 1.00 98.62 87 PRO A N 1
ATOM 710 C CA . PRO A 1 87 ? -8.525 3.255 -16.012 1.00 98.62 87 PRO A CA 1
ATOM 711 C C . PRO A 1 87 ? -8.618 2.151 -14.954 1.00 98.62 87 PRO A C 1
ATOM 713 O O . PRO A 1 87 ? -9.488 2.235 -14.094 1.00 98.62 87 PRO A O 1
ATOM 716 N N . ALA A 1 88 ? -7.693 1.184 -14.947 1.00 98.50 88 ALA A N 1
ATOM 717 C CA . ALA A 1 88 ? -7.676 0.104 -13.956 1.00 98.50 88 ALA A CA 1
ATOM 718 C C . ALA A 1 88 ? -7.421 0.635 -12.533 1.00 98.50 88 ALA A C 1
ATOM 720 O O . ALA A 1 88 ? -8.127 0.285 -11.589 1.00 98.50 88 ALA A O 1
ATOM 721 N N . ILE A 1 89 ? -6.478 1.574 -12.383 1.00 98.19 89 ILE A N 1
ATOM 722 C CA . ILE A 1 89 ? -6.191 2.228 -11.094 1.00 98.19 89 ILE A CA 1
ATOM 723 C C . ILE A 1 89 ? -7.390 3.068 -10.614 1.00 98.19 89 ILE A C 1
ATOM 725 O O . ILE A 1 89 ? -7.706 3.107 -9.426 1.00 98.19 89 ILE A O 1
ATOM 729 N N . LEU A 1 90 ? -8.107 3.735 -11.521 1.00 98.38 90 LEU A N 1
ATOM 730 C CA . LEU A 1 90 ? -9.332 4.457 -11.164 1.00 98.38 90 LEU A CA 1
ATOM 731 C C . LEU A 1 90 ? -10.492 3.509 -10.832 1.00 98.38 90 LEU A C 1
ATOM 733 O O . LEU A 1 90 ? -11.329 3.853 -9.997 1.00 98.38 90 LEU A O 1
ATOM 737 N N . ALA A 1 91 ? -10.543 2.323 -11.440 1.00 98.44 91 ALA A N 1
ATOM 738 C CA . ALA A 1 91 ? -11.592 1.342 -11.193 1.00 98.44 91 ALA A CA 1
ATOM 739 C C . ALA A 1 91 ? -11.560 0.816 -9.751 1.00 98.44 91 ALA A C 1
ATOM 741 O O . ALA A 1 91 ? -12.620 0.720 -9.132 1.00 98.44 91 ALA A O 1
ATOM 742 N N . VAL A 1 92 ? -10.377 0.564 -9.171 1.00 97.75 92 VAL A N 1
ATOM 743 C CA . VAL A 1 92 ? -10.283 0.168 -7.751 1.00 97.75 92 VAL A CA 1
ATOM 744 C C . VAL A 1 92 ? -10.682 1.314 -6.808 1.00 97.75 92 VAL A C 1
ATOM 746 O O . VAL A 1 92 ? -11.353 1.089 -5.806 1.00 97.75 92 VAL A O 1
ATOM 749 N N . HIS A 1 93 ? -10.412 2.576 -7.160 1.00 96.12 93 HIS A N 1
ATOM 750 C CA . HIS A 1 93 ? -10.968 3.712 -6.412 1.00 96.12 93 HIS A CA 1
ATOM 751 C C . HIS A 1 93 ? -12.494 3.813 -6.527 1.00 96.12 93 HIS A C 1
ATOM 753 O O . HIS A 1 93 ? -13.163 4.199 -5.569 1.00 96.12 93 HIS A O 1
ATOM 759 N N . ALA A 1 94 ? -13.060 3.485 -7.689 1.00 97.25 94 ALA A N 1
ATOM 760 C CA . ALA A 1 94 ? -14.505 3.448 -7.876 1.00 97.25 94 ALA A CA 1
ATOM 761 C C . ALA A 1 94 ? -15.157 2.300 -7.087 1.00 97.25 94 ALA A C 1
ATOM 763 O O . ALA A 1 94 ? -16.263 2.484 -6.581 1.00 97.25 94 ALA A O 1
ATOM 764 N N . MET A 1 95 ? -14.463 1.164 -6.931 1.00 97.62 95 MET A N 1
ATOM 765 C CA . MET A 1 95 ? -14.893 0.048 -6.080 1.00 97.62 95 MET A CA 1
ATOM 766 C C . MET A 1 95 ? -15.153 0.512 -4.650 1.00 97.62 95 MET A C 1
ATOM 768 O O . MET A 1 95 ? -16.219 0.219 -4.125 1.00 97.62 95 MET A O 1
ATOM 772 N N . ALA A 1 96 ? -14.263 1.325 -4.066 1.00 95.88 96 ALA A N 1
ATOM 773 C CA . ALA A 1 96 ? -14.413 1.828 -2.696 1.00 95.88 96 ALA A CA 1
ATOM 774 C C . ALA A 1 96 ? -15.784 2.477 -2.424 1.00 95.88 96 ALA A C 1
ATOM 776 O O . ALA A 1 96 ? -16.344 2.314 -1.347 1.00 95.88 96 ALA A O 1
ATOM 777 N N . LYS A 1 97 ? -16.361 3.173 -3.415 1.00 92.94 97 LYS A N 1
ATOM 778 C CA . LYS A 1 97 ? -17.666 3.852 -3.294 1.00 92.94 97 LYS A CA 1
ATOM 779 C C . LYS A 1 97 ? -18.866 2.901 -3.287 1.00 92.94 97 LYS A C 1
ATOM 781 O O . LYS A 1 97 ? -19.975 3.332 -2.993 1.00 92.94 97 LYS A O 1
ATOM 786 N N . GLN A 1 98 ? -18.661 1.652 -3.688 1.00 95.50 98 GLN A N 1
ATOM 787 C CA . GLN A 1 98 ? -19.696 0.622 -3.786 1.00 95.50 98 GLN A CA 1
ATOM 788 C C . GLN A 1 98 ? -19.697 -0.301 -2.563 1.00 95.50 98 GLN A C 1
ATOM 790 O O . GLN A 1 98 ? -20.643 -1.064 -2.379 1.00 95.50 98 GLN A O 1
ATOM 795 N N . LEU A 1 99 ? -18.647 -0.244 -1.738 1.00 96.12 99 LEU A N 1
ATOM 796 C CA . LEU A 1 99 ? -18.495 -1.093 -0.564 1.00 96.12 99 LEU A CA 1
ATOM 797 C C . LEU A 1 99 ? -19.164 -0.454 0.652 1.00 96.12 99 LEU A C 1
ATOM 799 O O . LEU A 1 99 ? -19.076 0.752 0.871 1.00 96.12 99 LEU A O 1
ATOM 803 N N . GLN A 1 100 ? -19.832 -1.288 1.446 1.00 95.38 100 GLN A N 1
ATOM 804 C CA . GLN A 1 100 ? -20.466 -0.864 2.697 1.00 95.38 100 GLN A CA 1
ATOM 805 C C . GLN A 1 100 ? -19.491 -0.909 3.877 1.00 95.38 100 GLN A C 1
ATOM 807 O O . GLN A 1 100 ? -19.646 -0.142 4.824 1.00 95.38 100 GLN A O 1
ATOM 812 N N . ASP A 1 101 ? -18.494 -1.794 3.817 1.00 97.44 101 ASP A N 1
ATOM 813 C CA . ASP A 1 101 ? -17.467 -1.938 4.845 1.00 97.44 101 ASP A CA 1
ATOM 814 C C . ASP A 1 101 ? -16.419 -0.810 4.713 1.00 97.44 101 ASP A C 1
ATOM 816 O O . ASP A 1 101 ? -15.734 -0.726 3.685 1.00 97.44 101 ASP A O 1
ATOM 820 N N . PRO A 1 102 ? -16.268 0.070 5.725 1.00 97.06 102 PRO A N 1
ATOM 821 C CA . PRO A 1 102 ? -15.318 1.180 5.660 1.00 97.06 102 PRO A CA 1
ATOM 822 C C . PRO A 1 102 ? -13.855 0.733 5.566 1.00 97.06 102 PRO A C 1
ATOM 824 O O . PRO A 1 102 ? -13.043 1.436 4.964 1.00 97.06 102 PRO A O 1
ATOM 827 N N . GLY A 1 103 ? -13.511 -0.425 6.136 1.00 98.12 103 GLY A N 1
ATOM 828 C CA . GLY A 1 103 ? -12.165 -0.977 6.054 1.00 98.12 103 GLY A CA 1
ATOM 829 C C . GLY A 1 103 ? -11.847 -1.482 4.649 1.00 98.12 103 GLY A C 1
ATOM 830 O O . GLY A 1 103 ? -10.775 -1.195 4.125 1.00 98.12 103 GLY A O 1
ATOM 831 N N . ASP A 1 104 ? -12.797 -2.136 3.981 1.00 98.38 104 ASP A N 1
ATOM 832 C CA . ASP A 1 104 ? -12.623 -2.577 2.595 1.00 98.38 104 ASP A CA 1
ATOM 833 C C . ASP A 1 104 ? -12.561 -1.383 1.630 1.00 98.38 104 ASP A C 1
ATOM 835 O O . ASP A 1 104 ? -11.754 -1.367 0.695 1.00 98.38 104 ASP A O 1
ATOM 839 N N . ALA A 1 105 ? -13.364 -0.342 1.877 1.00 98.50 105 ALA A N 1
ATOM 840 C CA . ALA A 1 105 ? -13.272 0.914 1.137 1.00 98.50 105 ALA A CA 1
ATOM 841 C C . ALA A 1 105 ? -11.897 1.582 1.332 1.00 98.50 105 ALA A C 1
ATOM 843 O O . ALA A 1 105 ? -11.281 2.025 0.357 1.00 98.50 105 ALA A O 1
ATOM 844 N N . ALA A 1 106 ? -11.375 1.602 2.564 1.00 98.62 106 ALA A N 1
ATOM 845 C CA . ALA A 1 106 ? -10.028 2.082 2.850 1.00 98.62 106 ALA A CA 1
ATOM 846 C C . ALA A 1 106 ? -8.964 1.235 2.127 1.00 98.62 106 ALA A C 1
ATOM 848 O O . ALA A 1 106 ? -8.135 1.809 1.425 1.00 98.62 106 ALA A O 1
ATOM 849 N N . LEU A 1 107 ? -9.025 -0.102 2.169 1.00 98.31 107 LEU A N 1
ATOM 850 C CA . LEU A 1 107 ? -8.116 -0.973 1.403 1.00 98.31 107 LEU A CA 1
ATOM 851 C C . LEU A 1 107 ? -8.121 -0.637 -0.092 1.00 98.31 107 LEU A C 1
ATOM 853 O O . LEU A 1 107 ? -7.053 -0.486 -0.684 1.00 98.31 107 LEU A O 1
ATOM 857 N N . CYS A 1 108 ? -9.294 -0.435 -0.699 1.00 98.69 108 CYS A N 1
ATOM 858 C CA . CYS A 1 108 ? -9.401 -0.028 -2.103 1.00 98.69 108 CYS A CA 1
ATOM 859 C C . CYS A 1 108 ? -8.690 1.308 -2.380 1.00 98.69 108 CYS A C 1
ATOM 861 O O . CYS A 1 108 ? -7.988 1.457 -3.386 1.00 98.69 108 CYS A O 1
ATOM 863 N N . HIS A 1 109 ? -8.831 2.288 -1.480 1.00 98.69 109 HIS A N 1
ATOM 864 C CA . HIS A 1 109 ? -8.085 3.543 -1.567 1.00 98.69 109 HIS A CA 1
ATOM 865 C C . HIS A 1 109 ? -6.575 3.336 -1.408 1.00 98.69 109 HIS A C 1
ATOM 867 O O . HIS A 1 109 ? -5.809 3.948 -2.155 1.00 98.69 109 HIS A O 1
ATOM 873 N N . GLY A 1 110 ? -6.150 2.453 -0.502 1.00 98.69 110 GLY A N 1
ATOM 874 C CA . GLY A 1 110 ? -4.753 2.066 -0.313 1.00 98.69 110 GLY A CA 1
ATOM 875 C C . GLY A 1 110 ? -4.143 1.463 -1.577 1.00 98.69 110 GLY A C 1
ATOM 876 O O . GLY A 1 110 ? -3.111 1.949 -2.041 1.00 98.69 110 GLY A O 1
ATOM 877 N N . VAL A 1 111 ? -4.823 0.492 -2.200 1.00 98.81 111 VAL A N 1
ATOM 878 C CA . VAL A 1 111 ? -4.402 -0.127 -3.470 1.00 98.81 111 VAL A CA 1
ATOM 879 C C . VAL A 1 111 ? -4.261 0.921 -4.569 1.00 98.81 111 VAL A C 1
ATOM 881 O O . VAL A 1 111 ? -3.221 0.988 -5.227 1.00 98.81 111 VAL A O 1
ATOM 884 N N . GLY A 1 112 ? -5.273 1.772 -4.759 1.00 98.69 112 GLY A N 1
ATOM 885 C CA . GLY A 1 112 ? -5.241 2.797 -5.802 1.00 98.69 112 GLY A CA 1
ATOM 886 C C . GLY A 1 112 ? -4.123 3.831 -5.603 1.00 98.69 112 GLY A C 1
ATOM 887 O O . GLY A 1 112 ? -3.431 4.183 -6.563 1.00 98.69 112 GLY A O 1
ATOM 888 N N . GLN A 1 113 ? -3.866 4.257 -4.360 1.00 98.69 113 GLN A N 1
ATOM 889 C CA . GLN A 1 113 ? -2.747 5.150 -4.029 1.00 98.69 113 GLN A CA 1
ATOM 890 C C . GLN A 1 113 ? -1.393 4.465 -4.246 1.00 98.69 113 GLN A C 1
ATOM 892 O O . GLN A 1 113 ? -0.521 5.026 -4.910 1.00 98.69 113 GLN A O 1
ATOM 897 N N . GLY A 1 114 ? -1.231 3.232 -3.761 1.00 98.69 114 GLY A N 1
ATOM 898 C CA . GLY A 1 114 ? -0.016 2.446 -3.960 1.00 98.69 114 GLY A CA 1
ATOM 899 C C . GLY A 1 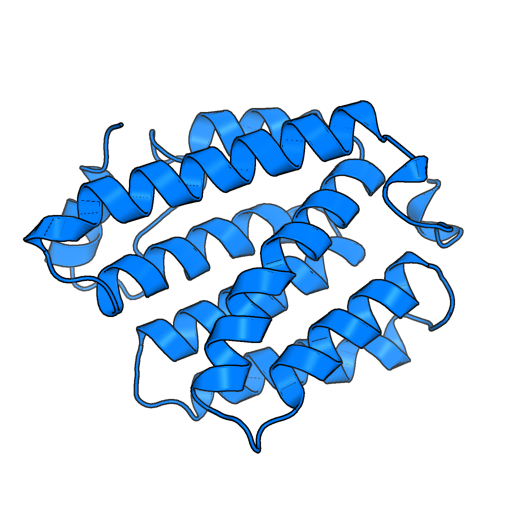114 ? 0.309 2.265 -5.445 1.00 98.69 114 GLY A C 1
ATOM 900 O O . GLY A 1 114 ? 1.405 2.618 -5.876 1.00 98.69 114 GLY A O 1
ATOM 901 N N . CYS A 1 115 ? -0.671 1.863 -6.260 1.00 98.75 115 CYS A N 1
ATOM 902 C CA . CYS A 1 115 ? -0.527 1.753 -7.717 1.00 98.75 115 CYS A CA 1
ATOM 903 C C . CYS A 1 115 ? -0.197 3.099 -8.388 1.00 98.75 115 CYS A C 1
ATOM 905 O O . CYS A 1 115 ? 0.624 3.165 -9.305 1.00 98.75 115 CYS A O 1
ATOM 907 N N . SER A 1 116 ? -0.792 4.196 -7.908 1.00 98.56 116 SER A N 1
ATOM 908 C CA . SER A 1 116 ? -0.536 5.552 -8.418 1.00 98.56 116 SER A CA 1
ATOM 909 C C . SER A 1 116 ? 0.879 6.058 -8.117 1.00 98.56 116 SER A C 1
ATOM 911 O O . SER A 1 116 ? 1.326 7.019 -8.742 1.00 98.56 116 SER A O 1
ATOM 913 N N . THR A 1 117 ? 1.630 5.404 -7.227 1.00 98.44 117 THR A N 1
ATOM 914 C CA . THR A 1 117 ? 3.029 5.753 -6.921 1.00 98.44 117 THR A CA 1
ATOM 915 C C . THR A 1 117 ? 3.932 5.674 -8.154 1.00 98.44 117 THR A C 1
ATOM 917 O O . THR A 1 117 ? 4.857 6.473 -8.300 1.00 98.44 117 THR A O 1
ATOM 920 N N . VAL A 1 118 ? 3.608 4.789 -9.107 1.00 97.81 118 VAL A N 1
ATOM 921 C CA . VAL A 1 118 ? 4.295 4.704 -10.407 1.00 97.81 118 VAL A CA 1
ATOM 922 C C . VAL A 1 118 ? 4.232 6.039 -11.159 1.00 97.81 118 VAL A C 1
ATOM 924 O O . VAL A 1 118 ? 5.180 6.398 -11.856 1.00 97.81 118 VAL A O 1
ATOM 927 N N . HIS A 1 119 ? 3.158 6.818 -10.988 1.00 95.94 119 HIS A N 1
ATOM 928 C CA . HIS A 1 119 ? 3.032 8.159 -11.556 1.00 95.94 119 HIS A CA 1
ATOM 929 C C . HIS A 1 119 ? 3.965 9.163 -10.874 1.00 95.94 119 HIS A C 1
ATOM 931 O O . HIS A 1 119 ? 4.684 9.912 -11.546 1.00 95.94 119 HIS A O 1
ATOM 937 N N . THR A 1 120 ? 3.919 9.200 -9.542 1.00 95.44 120 THR A N 1
ATOM 938 C CA . THR A 1 120 ? 4.610 10.179 -8.705 1.00 95.44 120 THR A CA 1
ATOM 939 C C . THR A 1 120 ? 4.727 9.676 -7.263 1.00 95.44 120 THR A C 1
ATOM 941 O O . THR A 1 120 ? 3.749 9.148 -6.724 1.00 95.44 120 THR A O 1
ATOM 944 N N . PRO A 1 121 ? 5.866 9.912 -6.581 1.00 94.62 121 PRO A N 1
ATOM 945 C CA . PRO A 1 121 ? 6.065 9.496 -5.190 1.00 94.62 121 PRO A CA 1
ATOM 946 C C . PRO A 1 121 ? 5.107 10.179 -4.199 1.00 94.62 121 PRO A C 1
ATOM 948 O O . PRO A 1 121 ? 5.005 9.757 -3.050 1.00 94.62 121 PRO A O 1
ATOM 951 N N . ARG A 1 122 ? 4.349 11.203 -4.613 1.00 95.50 122 ARG A N 1
ATOM 952 C CA . ARG A 1 122 ? 3.361 11.868 -3.744 1.00 95.50 122 ARG A CA 1
ATOM 953 C C . ARG A 1 122 ? 2.232 10.943 -3.272 1.00 95.50 122 ARG A C 1
ATOM 955 O O . ARG A 1 122 ? 1.637 11.222 -2.237 1.00 95.50 122 ARG A O 1
ATOM 962 N N . HIS A 1 123 ? 1.946 9.861 -3.999 1.00 96.81 123 HIS A N 1
ATOM 963 C CA . HIS A 1 123 ? 0.910 8.897 -3.608 1.00 96.81 123 HIS A CA 1
ATOM 964 C C . HIS A 1 123 ? 1.391 7.843 -2.603 1.00 96.81 123 HIS A C 1
ATOM 966 O O . HIS A 1 123 ? 0.556 7.208 -1.963 1.00 96.81 123 HIS A O 1
ATOM 972 N N . THR A 1 124 ? 2.707 7.699 -2.417 1.00 97.12 124 THR A N 1
ATOM 973 C CA . THR A 1 124 ? 3.345 6.600 -1.671 1.00 97.12 124 THR A CA 1
ATOM 974 C C . THR A 1 124 ? 2.744 6.389 -0.286 1.00 97.12 124 THR A C 1
ATOM 976 O O . THR A 1 124 ? 2.297 5.293 0.035 1.00 97.12 124 THR A O 1
ATOM 979 N N . MET A 1 125 ? 2.662 7.455 0.520 1.00 98.50 125 MET A N 1
ATOM 980 C CA . MET A 1 125 ? 2.137 7.361 1.887 1.00 98.50 125 MET A CA 1
ATOM 981 C C . MET A 1 125 ? 0.626 7.123 1.945 1.00 98.50 125 MET A C 1
ATOM 983 O O . MET A 1 125 ? 0.109 6.793 3.007 1.00 98.50 125 MET A O 1
ATOM 987 N N . GLY A 1 126 ? -0.091 7.249 0.825 1.00 98.56 126 GLY A N 1
ATOM 988 C CA . GLY A 1 126 ? -1.505 6.901 0.764 1.00 98.56 126 GLY A CA 1
ATOM 989 C C . GLY A 1 126 ? -1.746 5.426 1.082 1.00 98.56 126 GLY A C 1
ATOM 990 O O . GLY A 1 126 ? -2.679 5.132 1.820 1.00 98.56 126 GLY A O 1
ATOM 991 N N . LEU A 1 127 ? -0.885 4.519 0.608 1.00 98.69 127 LEU A N 1
ATOM 992 C CA . LEU A 1 127 ? -0.996 3.088 0.898 1.00 98.69 127 LEU A CA 1
ATOM 993 C C . LEU A 1 127 ? -1.005 2.792 2.412 1.00 98.69 127 LEU A C 1
ATOM 995 O O . LEU A 1 127 ? -2.044 2.350 2.900 1.00 98.69 127 LEU A O 1
ATOM 999 N N . PRO A 1 128 ? 0.060 3.093 3.185 1.00 98.75 128 PRO A N 1
ATOM 1000 C CA . PRO A 1 128 ? 0.099 2.772 4.608 1.00 98.75 128 PRO A CA 1
ATOM 1001 C C . PRO A 1 128 ? -0.976 3.518 5.404 1.00 98.75 128 PRO A C 1
ATOM 1003 O O . PRO A 1 128 ? -1.530 2.957 6.341 1.00 98.75 128 PRO A O 1
ATOM 1006 N N . ILE A 1 129 ? -1.331 4.750 5.024 1.00 98.81 129 ILE A N 1
ATOM 1007 C CA . ILE A 1 129 ? -2.397 5.501 5.704 1.00 98.81 129 ILE A CA 1
ATOM 1008 C C . ILE A 1 129 ? -3.740 4.763 5.618 1.00 98.81 129 ILE A C 1
ATOM 1010 O O . ILE A 1 129 ? -4.426 4.587 6.628 1.00 98.81 129 ILE A O 1
ATOM 1014 N N . TYR A 1 130 ? -4.128 4.347 4.414 1.00 98.81 130 TYR A N 1
ATOM 1015 C CA . TYR A 1 130 ? -5.416 3.699 4.195 1.00 98.81 130 TYR A CA 1
ATOM 1016 C C . TYR A 1 130 ? -5.423 2.241 4.652 1.00 98.81 130 TYR A C 1
ATOM 1018 O O . TYR A 1 130 ? -6.401 1.792 5.240 1.00 98.81 130 TYR A O 1
ATOM 1026 N N . GLU A 1 131 ? -4.332 1.514 4.442 1.00 98.69 131 GLU A N 1
ATOM 1027 C CA . GLU A 1 131 ? -4.226 0.116 4.845 1.00 98.69 131 GLU A CA 1
ATOM 1028 C C . GLU A 1 131 ? -4.219 -0.046 6.372 1.00 98.69 131 GLU A C 1
ATOM 1030 O O . GLU A 1 131 ? -4.930 -0.895 6.905 1.00 98.69 131 GLU A O 1
ATOM 1035 N N . LEU A 1 132 ? -3.513 0.821 7.108 1.00 98.81 132 LEU A N 1
ATOM 1036 C CA . LEU A 1 132 ? -3.605 0.819 8.571 1.00 98.81 132 LEU A CA 1
ATOM 1037 C C . LEU A 1 132 ? -4.992 1.267 9.054 1.00 98.81 132 LEU A C 1
ATOM 1039 O O . LEU A 1 132 ? -5.496 0.732 10.038 1.00 98.81 132 LEU A O 1
ATOM 1043 N N . THR A 1 133 ? -5.645 2.205 8.354 1.00 98.75 133 THR A N 1
ATOM 1044 C CA . THR A 1 133 ? -7.044 2.571 8.646 1.00 98.75 133 THR A CA 1
ATOM 1045 C C . THR A 1 133 ? -7.965 1.356 8.495 1.00 98.75 133 THR A C 1
ATOM 1047 O O . THR A 1 133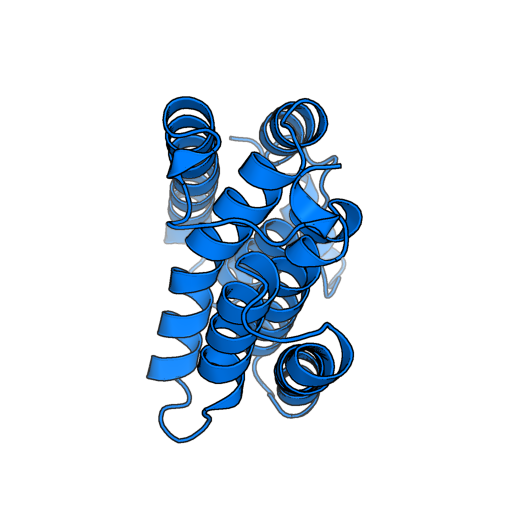 ? -8.815 1.126 9.351 1.00 98.75 133 THR A O 1
ATOM 1050 N N . ALA A 1 134 ? -7.765 0.536 7.462 1.00 98.62 134 ALA A N 1
ATOM 1051 C CA . ALA A 1 134 ? -8.516 -0.701 7.289 1.00 98.62 134 ALA A CA 1
ATOM 1052 C C . ALA A 1 134 ? -8.262 -1.714 8.410 1.00 98.62 134 ALA A C 1
ATOM 1054 O O . ALA A 1 134 ? -9.216 -2.282 8.938 1.00 98.62 134 ALA A O 1
ATOM 1055 N N . LEU A 1 135 ? -7.009 -1.873 8.856 1.00 98.44 135 LEU A N 1
ATOM 1056 C CA . LEU A 1 135 ? -6.695 -2.740 9.997 1.00 98.44 135 LEU A CA 1
ATOM 1057 C C . LEU A 1 135 ? -7.445 -2.330 11.265 1.00 98.44 135 LEU A C 1
ATOM 1059 O O . LEU A 1 135 ? -7.904 -3.210 11.988 1.00 98.44 135 LEU A O 1
ATOM 1063 N N . VAL A 1 136 ? -7.627 -1.029 11.514 1.00 98.31 136 VAL A N 1
ATOM 1064 C CA . VAL A 1 136 ? -8.434 -0.551 12.651 1.00 98.31 136 VAL A CA 1
ATOM 1065 C C . VAL A 1 136 ? -9.898 -0.995 12.545 1.00 98.31 136 VAL A C 1
ATOM 1067 O O . VAL A 1 136 ? -10.526 -1.253 13.567 1.00 98.31 136 VAL A O 1
ATOM 1070 N N . HIS A 1 137 ? -10.447 -1.113 11.335 1.00 97.81 137 HIS A N 1
ATOM 1071 C CA . HIS A 1 137 ? -11.814 -1.598 11.123 1.00 97.81 137 HIS A CA 1
ATOM 1072 C C . HIS A 1 137 ? -11.938 -3.125 11.182 1.00 97.81 137 HIS A C 1
ATOM 1074 O O . HIS A 1 137 ? -12.970 -3.634 11.614 1.00 97.81 137 HIS A O 1
ATOM 1080 N N . HIS A 1 138 ? -10.915 -3.856 10.739 1.00 97.44 138 HIS A N 1
ATOM 1081 C CA . HIS A 1 138 ? -10.971 -5.315 10.579 1.00 97.44 138 HIS A CA 1
ATOM 1082 C C . HIS A 1 138 ? -10.382 -6.105 11.748 1.00 97.44 138 HIS A C 1
ATOM 1084 O O . HIS A 1 138 ? -10.561 -7.321 11.806 1.00 97.44 138 HIS A O 1
ATOM 1090 N N . THR A 1 139 ? -9.679 -5.443 12.667 1.00 97.62 139 THR A N 1
ATOM 1091 C CA . THR A 1 139 ? -8.977 -6.104 13.772 1.00 97.62 139 THR A CA 1
ATOM 1092 C C . THR A 1 139 ? -9.705 -5.879 15.099 1.00 97.62 139 THR A C 1
ATOM 1094 O O . THR A 1 139 ? -10.001 -4.730 15.433 1.00 97.62 139 THR A O 1
ATOM 1097 N N . PRO A 1 140 ? -9.950 -6.936 15.896 1.00 97.00 140 PRO A N 1
ATOM 1098 C CA . PRO A 1 140 ? -10.451 -6.793 17.260 1.00 97.00 140 PRO A CA 1
ATOM 1099 C C . PRO A 1 140 ? -9.536 -5.904 18.126 1.00 97.00 140 PRO A C 1
ATOM 1101 O O . PRO A 1 140 ? -8.310 -5.969 17.965 1.00 97.00 140 PRO A O 1
ATOM 1104 N N . PRO A 1 141 ? -10.081 -5.095 19.057 1.00 95.25 141 PRO A N 1
ATOM 1105 C CA . PRO A 1 141 ? -9.291 -4.159 19.862 1.00 95.25 141 PRO A CA 1
ATOM 1106 C C . PRO A 1 141 ? -8.120 -4.804 20.613 1.00 95.25 141 PRO A C 1
ATOM 1108 O O . PRO A 1 141 ? -7.074 -4.180 20.771 1.00 95.25 141 PRO A O 1
ATOM 1111 N N . GLU A 1 142 ? -8.268 -6.062 21.030 1.00 97.06 142 GLU A N 1
ATOM 1112 C CA . GLU A 1 142 ? -7.276 -6.807 21.812 1.00 97.06 142 GLU A CA 1
ATOM 1113 C C . GLU A 1 142 ? -6.021 -7.149 20.994 1.00 97.06 142 GLU A C 1
ATOM 1115 O O . GLU A 1 142 ? -4.946 -7.340 21.559 1.00 97.06 142 GLU A O 1
ATOM 1120 N N . LEU A 1 143 ? -6.147 -7.215 19.663 1.00 98.06 143 LEU A N 1
ATOM 1121 C CA . LEU A 1 143 ? -5.057 -7.546 18.739 1.00 98.06 143 LEU A CA 1
ATOM 1122 C C . LEU A 1 143 ? -4.566 -6.335 17.938 1.00 98.06 143 LEU A C 1
ATOM 1124 O O . LEU A 1 143 ? -3.550 -6.430 17.250 1.00 98.06 143 LEU A O 1
ATOM 1128 N N . LEU A 1 144 ? -5.268 -5.200 18.006 1.00 97.31 144 LEU A N 1
ATOM 1129 C CA . LEU A 1 144 ? -5.046 -4.068 17.108 1.00 97.31 144 LEU A CA 1
ATOM 1130 C C . LEU A 1 144 ? -3.611 -3.536 17.169 1.00 97.31 144 LEU A C 1
ATOM 1132 O O . LEU A 1 144 ? -2.970 -3.400 16.130 1.00 97.31 144 LEU A O 1
ATOM 1136 N N . THR A 1 145 ? -3.087 -3.280 18.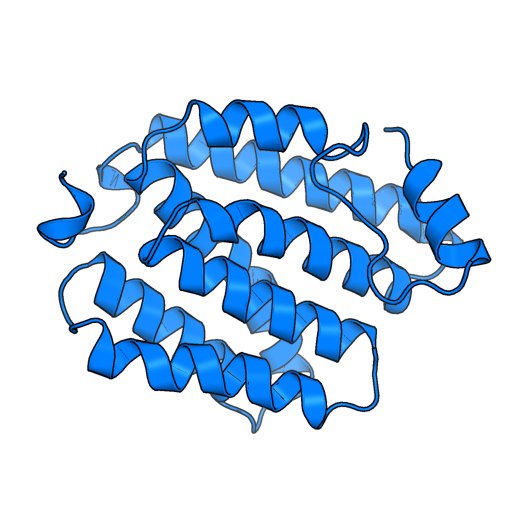369 1.00 97.88 145 THR A N 1
ATOM 1137 C CA . THR A 1 145 ? -1.721 -2.760 18.540 1.00 97.88 145 THR A CA 1
ATOM 1138 C C . THR A 1 145 ? -0.688 -3.690 17.912 1.00 97.88 145 THR A C 1
ATOM 1140 O O . THR A 1 145 ? 0.143 -3.230 17.133 1.00 97.88 145 THR A O 1
ATOM 1143 N N . LEU A 1 146 ? -0.790 -4.998 18.175 1.00 98.00 146 LEU A N 1
ATOM 1144 C CA . LEU A 1 146 ? 0.111 -6.000 17.605 1.00 98.00 146 LEU A CA 1
ATOM 1145 C C . LEU A 1 146 ? 0.057 -5.979 16.071 1.00 98.00 146 LEU A C 1
ATOM 1147 O O . LEU A 1 146 ? 1.090 -5.886 15.415 1.00 98.00 146 LEU A O 1
ATOM 1151 N N . ARG A 1 147 ? -1.148 -5.995 15.490 1.00 98.44 147 ARG A N 1
ATOM 1152 C CA . ARG A 1 147 ? -1.333 -6.021 14.030 1.00 98.44 147 ARG A CA 1
ATOM 1153 C C . ARG A 1 147 ? -0.832 -4.750 13.345 1.00 98.44 147 ARG A C 1
ATOM 1155 O O . ARG A 1 147 ? -0.280 -4.832 12.248 1.00 98.44 147 ARG A O 1
ATOM 1162 N N . LEU A 1 148 ? -0.992 -3.586 13.978 1.00 98.62 148 LEU A N 1
ATOM 1163 C CA . LEU A 1 148 ? -0.451 -2.322 13.471 1.00 98.62 148 LEU A CA 1
ATOM 1164 C C . LEU A 1 148 ? 1.082 -2.313 13.503 1.00 98.62 148 LEU A C 1
ATOM 1166 O O . LEU A 1 148 ? 1.707 -1.922 12.517 1.00 98.62 148 LEU A O 1
ATOM 1170 N N . GLU A 1 149 ? 1.689 -2.760 14.605 1.00 98.56 149 GLU A N 1
ATOM 1171 C CA . GLU A 1 149 ? 3.148 -2.828 14.740 1.00 98.56 149 GLU A CA 1
ATOM 1172 C C . GLU A 1 149 ? 3.767 -3.797 13.729 1.00 98.56 149 GLU A C 1
ATOM 1174 O O . GLU A 1 149 ? 4.690 -3.413 13.007 1.00 98.56 149 GLU A O 1
ATOM 1179 N N . GLU A 1 150 ? 3.209 -5.004 13.602 1.00 98.56 150 GLU A N 1
ATOM 1180 C CA . GLU A 1 150 ? 3.626 -5.992 12.602 1.00 98.56 150 GLU A CA 1
ATOM 1181 C C . GLU A 1 150 ? 3.544 -5.417 11.186 1.00 98.56 150 GLU A C 1
ATOM 1183 O O . GLU A 1 150 ? 4.486 -5.542 10.397 1.00 98.56 150 GLU A O 1
ATOM 1188 N N . LYS A 1 151 ? 2.438 -4.740 10.850 1.00 98.75 151 LYS A N 1
ATOM 1189 C CA . LYS A 1 151 ? 2.264 -4.192 9.506 1.00 98.75 151 LYS A CA 1
ATOM 1190 C C . LYS A 1 151 ? 3.250 -3.064 9.206 1.00 98.75 151 LYS A C 1
ATOM 1192 O O . LYS A 1 151 ? 3.812 -3.019 8.111 1.00 98.75 151 LYS A O 1
ATOM 1197 N N . ILE A 1 152 ? 3.509 -2.181 10.171 1.00 98.75 152 ILE A N 1
ATOM 1198 C CA . ILE A 1 152 ? 4.501 -1.110 10.010 1.00 98.75 152 ILE A CA 1
ATOM 1199 C C . ILE A 1 152 ? 5.913 -1.686 9.880 1.00 98.75 152 ILE A C 1
ATOM 1201 O O . ILE A 1 152 ? 6.696 -1.222 9.047 1.00 98.75 152 ILE A O 1
ATOM 1205 N N . GLN A 1 153 ? 6.228 -2.744 10.625 1.00 98.69 153 GLN A N 1
ATOM 1206 C CA . GLN A 1 153 ? 7.491 -3.458 10.478 1.00 98.69 153 GLN A CA 1
ATOM 1207 C C . GLN A 1 153 ? 7.643 -4.065 9.074 1.00 98.69 153 GLN A C 1
ATOM 1209 O O . GLN A 1 153 ? 8.709 -3.925 8.472 1.00 98.69 153 GLN A O 1
ATOM 1214 N N . VAL A 1 154 ? 6.581 -4.653 8.510 1.00 98.81 154 VAL A N 1
ATOM 1215 C CA . VAL A 1 154 ? 6.581 -5.164 7.126 1.00 98.81 154 VAL A CA 1
ATOM 1216 C C . VAL A 1 154 ? 6.873 -4.053 6.113 1.00 98.81 154 VAL A C 1
ATOM 1218 O O . VAL A 1 154 ? 7.642 -4.279 5.174 1.00 98.81 154 VAL A O 1
ATOM 1221 N N . TYR A 1 155 ? 6.334 -2.840 6.295 1.00 98.81 155 TYR A N 1
ATOM 1222 C CA . TYR A 1 155 ? 6.665 -1.709 5.418 1.00 98.81 155 TYR A CA 1
ATOM 1223 C C . TYR A 1 155 ? 8.156 -1.368 5.455 1.00 98.81 155 TYR A C 1
ATOM 1225 O O . TYR A 1 155 ? 8.764 -1.194 4.396 1.00 98.81 155 TYR A O 1
ATOM 1233 N N . HIS A 1 156 ? 8.752 -1.309 6.648 1.00 98.75 156 HIS A N 1
ATOM 1234 C CA . HIS A 1 156 ? 10.179 -1.029 6.811 1.00 98.75 156 HIS A CA 1
ATOM 1235 C C . HIS A 1 156 ? 11.062 -2.133 6.223 1.00 98.75 156 HIS A C 1
ATOM 1237 O O . HIS A 1 156 ? 12.009 -1.837 5.499 1.00 98.75 156 HIS A O 1
ATOM 1243 N N . GLN A 1 157 ? 10.734 -3.402 6.471 1.00 98.75 157 GLN A N 1
ATOM 1244 C CA . GLN A 1 157 ? 11.459 -4.545 5.907 1.00 98.75 157 GLN A CA 1
ATOM 1245 C C . GLN A 1 157 ? 11.371 -4.574 4.379 1.00 98.75 157 GLN A C 1
ATOM 1247 O O . GLN A 1 157 ? 12.364 -4.819 3.694 1.00 98.75 157 GLN A O 1
ATOM 1252 N N . THR A 1 158 ? 10.194 -4.271 3.829 1.00 98.75 158 THR A N 1
ATOM 1253 C CA . THR A 1 158 ? 10.006 -4.184 2.378 1.00 98.75 158 THR A CA 1
ATOM 1254 C C . THR A 1 158 ? 10.822 -3.040 1.788 1.00 98.75 158 THR A C 1
ATOM 1256 O O . THR A 1 158 ? 11.392 -3.202 0.709 1.00 98.75 158 THR A O 1
ATOM 1259 N N . LEU A 1 159 ? 10.922 -1.903 2.487 1.00 98.69 159 LEU A N 1
ATOM 1260 C CA . LEU A 1 159 ? 11.733 -0.771 2.039 1.00 98.69 159 LEU A CA 1
ATOM 1261 C C . LEU A 1 159 ? 13.220 -1.111 2.058 1.00 98.69 159 LEU A C 1
ATOM 1263 O O . LEU A 1 159 ? 13.885 -0.888 1.052 1.00 98.69 159 LEU A O 1
ATOM 1267 N N . ALA A 1 160 ? 13.712 -1.708 3.146 1.00 98.56 160 ALA A N 1
ATOM 1268 C CA . ALA A 1 160 ? 15.093 -2.175 3.249 1.00 98.56 160 ALA A CA 1
ATOM 1269 C C . ALA A 1 160 ? 15.447 -3.116 2.086 1.00 98.56 160 ALA A C 1
ATOM 1271 O O . ALA A 1 160 ? 16.385 -2.856 1.341 1.00 98.56 160 ALA A O 1
ATOM 1272 N N . ARG A 1 161 ? 14.599 -4.117 1.820 1.00 98.50 161 ARG A N 1
ATOM 1273 C CA . ARG A 1 161 ? 14.775 -5.026 0.678 1.00 98.50 161 ARG A CA 1
ATOM 1274 C C . ARG A 1 161 ? 14.801 -4.294 -0.668 1.00 98.50 161 ARG A C 1
ATOM 1276 O O . ARG A 1 161 ? 15.575 -4.654 -1.548 1.00 98.50 161 ARG A O 1
ATOM 1283 N N . CYS A 1 162 ? 13.946 -3.291 -0.868 1.00 98.12 162 CYS A N 1
ATOM 1284 C CA . CYS A 1 162 ? 13.925 -2.520 -2.116 1.00 98.12 162 CYS A CA 1
ATOM 1285 C C . CYS A 1 162 ? 15.141 -1.592 -2.259 1.00 98.12 162 CYS A C 1
ATOM 1287 O O . CYS A 1 162 ? 15.561 -1.324 -3.384 1.00 98.12 162 CYS A O 1
ATOM 1289 N N . LEU A 1 163 ? 15.699 -1.098 -1.152 1.00 97.62 163 LEU A N 1
ATOM 1290 C CA . LEU A 1 163 ? 16.954 -0.347 -1.146 1.00 97.62 163 LEU A CA 1
ATOM 1291 C C . LEU A 1 163 ? 18.125 -1.254 -1.540 1.00 97.62 163 LEU A C 1
ATOM 1293 O O . LEU A 1 163 ? 18.908 -0.864 -2.402 1.00 97.62 163 LEU A O 1
ATOM 1297 N N . ASP A 1 164 ? 18.177 -2.473 -0.998 1.00 97.62 164 ASP A N 1
ATOM 1298 C CA . ASP A 1 164 ? 19.214 -3.462 -1.319 1.00 97.62 164 ASP A CA 1
ATOM 1299 C C . ASP A 1 164 ? 19.152 -3.914 -2.786 1.00 97.62 164 ASP A C 1
ATOM 1301 O O . ASP A 1 164 ? 20.176 -4.031 -3.457 1.00 97.62 164 ASP A O 1
ATOM 1305 N N . LEU A 1 165 ? 17.943 -4.151 -3.309 1.00 96.56 165 LEU A N 1
ATOM 1306 C CA . LEU A 1 165 ? 17.744 -4.539 -4.709 1.00 96.56 165 LEU A CA 1
ATOM 1307 C C . LEU A 1 165 ? 18.009 -3.385 -5.685 1.00 96.56 165 LEU A C 1
ATOM 1309 O O . LEU A 1 165 ? 18.404 -3.627 -6.828 1.00 96.56 165 LEU A O 1
ATOM 1313 N N . GLY A 1 166 ? 17.743 -2.143 -5.271 1.00 92.88 166 GLY A N 1
ATOM 1314 C CA . GLY A 1 166 ? 17.833 -0.965 -6.125 1.00 92.88 166 GLY A CA 1
ATOM 1315 C C . GLY A 1 166 ? 17.069 -1.151 -7.440 1.00 92.88 166 GLY A C 1
ATOM 1316 O O . GLY A 1 166 ? 15.869 -1.433 -7.462 1.00 92.88 166 GLY A O 1
ATOM 1317 N N . ASP A 1 167 ? 17.784 -1.031 -8.557 1.00 90.44 167 ASP A N 1
ATOM 1318 C CA . ASP A 1 167 ? 17.203 -1.136 -9.897 1.00 90.44 167 ASP A CA 1
ATOM 1319 C C . ASP A 1 167 ? 16.749 -2.557 -10.257 1.00 90.44 167 ASP A C 1
ATOM 1321 O O . ASP A 1 167 ? 15.877 -2.708 -11.112 1.00 90.44 167 ASP A O 1
ATOM 1325 N N . ALA A 1 168 ? 17.267 -3.584 -9.578 1.00 94.31 168 ALA A N 1
ATOM 1326 C CA . ALA A 1 168 ? 16.882 -4.979 -9.790 1.00 94.31 168 ALA A CA 1
ATOM 1327 C C . ALA A 1 168 ? 15.543 -5.348 -9.125 1.00 94.31 168 ALA A C 1
ATOM 1329 O O . ALA A 1 168 ? 15.080 -6.481 -9.257 1.00 94.31 168 ALA A O 1
ATOM 1330 N N . ALA A 1 169 ? 14.893 -4.410 -8.423 1.00 93.81 169 ALA A N 1
ATOM 1331 C CA . ALA A 1 169 ? 13.607 -4.654 -7.769 1.00 93.81 169 ALA A CA 1
ATOM 1332 C C . ALA A 1 169 ? 12.457 -4.946 -8.757 1.00 93.81 169 ALA A C 1
ATOM 1334 O O . ALA A 1 169 ? 11.447 -5.533 -8.372 1.00 93.81 169 ALA A O 1
ATOM 1335 N N . LEU A 1 170 ? 12.616 -4.569 -10.030 1.00 93.56 170 LEU A N 1
ATOM 1336 C CA . LEU A 1 170 ? 11.777 -5.007 -11.145 1.00 93.56 170 LEU A CA 1
ATOM 1337 C C . LEU A 1 170 ? 12.664 -5.500 -12.300 1.00 93.56 170 LEU A C 1
ATOM 1339 O O . LEU A 1 170 ? 13.779 -5.005 -12.456 1.00 93.56 170 LEU A O 1
ATOM 1343 N N . PRO A 1 171 ? 12.167 -6.403 -13.172 1.00 94.94 171 PRO A N 1
ATOM 1344 C CA . PRO A 1 171 ? 12.952 -6.925 -14.296 1.00 94.94 171 PRO A CA 1
ATOM 1345 C C . PRO A 1 171 ? 13.392 -5.853 -15.301 1.00 94.94 171 PRO A C 1
ATOM 1347 O O . PRO A 1 171 ? 14.391 -6.010 -15.997 1.00 94.94 171 PRO A O 1
ATOM 1350 N N . CYS A 1 172 ? 12.612 -4.779 -15.429 1.00 96.06 172 CYS A N 1
ATOM 1351 C CA . CYS A 1 172 ? 12.942 -3.622 -16.248 1.00 96.06 172 CYS A CA 1
ATOM 1352 C C . CYS A 1 172 ? 12.163 -2.394 -15.768 1.00 96.06 172 CYS A C 1
ATOM 1354 O O . CYS A 1 172 ? 11.132 -2.516 -15.107 1.00 96.06 172 CYS A O 1
ATOM 1356 N N . TRP A 1 173 ? 12.640 -1.210 -16.146 1.00 97.88 173 TRP A N 1
ATOM 1357 C CA . TRP A 1 173 ? 12.008 0.064 -15.816 1.00 97.88 173 TRP A CA 1
ATOM 1358 C C . TRP A 1 173 ? 11.687 0.851 -17.076 1.00 97.88 173 TRP A C 1
ATOM 1360 O O . TRP A 1 173 ? 12.525 0.979 -17.972 1.00 97.88 173 TRP A O 1
ATOM 1370 N N . ALA A 1 174 ? 10.492 1.436 -17.115 1.00 97.19 174 ALA A N 1
ATOM 1371 C CA . ALA A 1 174 ? 10.089 2.345 -18.174 1.00 97.19 174 ALA A CA 1
ATOM 1372 C C . ALA A 1 174 ? 11.082 3.516 -18.306 1.00 97.19 174 ALA A C 1
ATOM 1374 O O . ALA A 1 174 ? 11.583 4.001 -17.289 1.00 97.19 174 ALA A O 1
ATOM 1375 N N . PRO A 1 175 ? 11.292 4.078 -19.511 1.00 95.25 175 PRO A N 1
ATOM 1376 C CA . PRO A 1 175 ? 12.201 5.212 -19.694 1.00 95.25 175 PRO A CA 1
ATOM 1377 C C . PRO A 1 175 ? 11.879 6.429 -18.812 1.00 95.25 175 PRO A C 1
ATOM 1379 O O . PRO A 1 175 ? 12.776 7.154 -18.400 1.00 95.25 175 PRO A O 1
ATOM 1382 N N . PHE A 1 176 ? 10.601 6.659 -18.482 1.00 94.62 176 PHE A N 1
ATOM 1383 C CA . PHE A 1 176 ? 10.202 7.769 -17.606 1.00 94.62 176 PHE A CA 1
ATOM 1384 C C . PHE A 1 176 ? 10.526 7.532 -16.121 1.00 94.62 176 PHE A C 1
ATOM 1386 O O . PHE A 1 176 ? 10.484 8.480 -15.347 1.00 94.62 176 PHE A O 1
ATOM 1393 N N . MET A 1 177 ? 10.820 6.290 -15.727 1.00 94.44 177 MET A N 1
ATOM 1394 C CA . MET A 1 177 ? 11.218 5.923 -14.365 1.00 94.44 177 MET A CA 1
ATOM 1395 C C . MET A 1 177 ? 12.732 6.026 -14.150 1.00 94.44 177 MET A C 1
ATOM 1397 O O . MET A 1 177 ? 13.178 5.951 -13.013 1.00 94.44 177 MET A O 1
ATOM 1401 N N . GLN A 1 178 ? 13.511 6.169 -15.224 1.00 84.75 178 GLN A N 1
ATOM 1402 C CA . GLN A 1 178 ? 14.974 6.281 -15.181 1.00 84.75 178 GLN A CA 1
ATOM 1403 C C . GLN A 1 178 ? 15.458 7.737 -15.055 1.00 84.75 178 GLN A C 1
ATOM 1405 O O . GLN A 1 178 ? 16.656 7.972 -14.946 1.00 84.75 178 GLN A O 1
ATOM 1410 N N . LYS A 1 179 ? 14.528 8.696 -15.113 1.00 67.75 179 LYS A N 1
ATOM 1411 C CA . LYS A 1 179 ? 14.770 10.131 -14.931 1.00 67.75 179 LYS A CA 1
ATOM 1412 C C . LYS A 1 179 ? 14.548 10.515 -13.476 1.00 67.75 179 LYS A C 1
ATOM 1414 O O . LYS A 1 179 ? 15.312 11.374 -12.999 1.00 67.75 179 LYS A O 1
#

Sequence (179 aa):
MNFSEMEQRQKRKNQILFAKTDACLFPLWQQLEQANRRTVAAWALACVEEPVEQLSRRYPTDSRPREALEMARLWAMGKVKMPSARPAILAVHAMAKQLQDPGDAALCHGVGQGCSTVHTPRHTMGLPIYELTALVHHTPPELLTLRLEEKIQVYHQTLARCLDLGDAALPCWAPFMQK

InterPro domains:
  IPR048667 Imm-5-like [PF21805] (31-156)

=== Feature glossary ===
Key to the feature types in this record:

Secondary structure (8-state, DSSP). Secondary structure is the local, repeating backbone conformation. DSSP classifies it into eight states by reading the hydrogen-bond network: three helix types (H, G, I), two β types (E, B), two non-regular types (T, S), and unstructured coil (-).

Backbone torsions (φ/ψ). Backbone dihedral angles. Every residue except chain termini has a φ (preceding-C → N → Cα → C) and a ψ (N → Cα → C → next-N). They are reported in degrees following the IUPAC sign convention. Secondary structure is essentially a statement about which (φ, ψ) basin each residue occupies.

Predicted aligned error. Predicted Aligned Error (PAE) is an AlphaFold confidence matrix: entry (i, j) is the expected error in the position of residue j, in ångströms, when the prediction is superimposed on the true structure at residue i. Low PAE within a block of residues means that block is internally rigid and well-predicted; high PAE between two blocks means their relative placement is uncertain even if each block individually is confident.

B-factor. B-factor (Debye–Waller factor) reflects atomic displacement in the crystal lattice. It is an experimental observable (units Å²), not a prediction; low values mean the atom is pinned down, high values mean it moves or is heterogeneous across the crystal.

Secondary structure (3-state, P-SEA). Three-state secondary structure (P-SEA) collapses the eight DSSP classes into helix (a), strand (b), and coil (c). P-SEA assigns these from Cα geometry alone — distances and angles — without requiring backbone oxygens, so it works on any Cα trace.

Sequence. Primary structure: the covalent order of the twenty standard amino acids along the backbone. Two proteins with the same sequence will (almost always) fold to the same structure; two with 30% identity often share a fold but not the details.

pLDDT. pLDDT is the predicted lDDT-Cα score: AlphaFold's confidence that the local environment of each residue (all inter-atomic distances within 15 Å) is correctly placed. It is a per-residue number between 0 and 100, with higher meaning more reliable.

InterPro / GO / CATH / organism. Functional annotations link the protein to curated databases. InterPro entries identify conserved domains and families by matching the sequence against member-database signatures (Pfam, PROSITE, CDD, …). Gene Ontology (GO) terms describe molecular function, biological process, and cellular component in a controlled vocabulary. CATH places the structure in a hierarchical fold classification (Class/Architecture/Topology/Homologous-superfamily). The organism is the source species.

Contact-map, Ramachandran, and PAE plots. Three diagnostic plots accompany the record. The Cα contact map visualizes the tertiary structure as a 2D adjacency matrix (8 Å cutoff, sequence-local contacts suppressed). The Ramachandran plot shows the distribution of backbone (φ, ψ) torsions, with points in the α and β basins reflecting secondary structure content. The PAE plot shows AlphaFold's inter-residue confidence as a color matrix.

mmCIF coordinates. The mmCIF table is the protein's shape written out atom by atom. For each backbone N, Cα, C, and carbonyl O, it records an (x, y, z) coordinate triple in Å plus the residue type, chain letter, and residue number.

Radius of gyration, Cα contacts, bounding box. Three whole-structure scalars: the radius of gyration (RMS distance of Cα from centroid, in Å), the count of Cα–Cα contacts (pairs closer than 8 Å and separated by more than four residues in sequence — i.e. tertiary, not local, contacts), and the bounding-box dimensions. Together they distinguish compact globular folds from extended fibres or disordered chains.

Foldseek 3Di. The Foldseek 3Di string encodes local tertiary geometry as a 20-letter alphabet — one character per residue — derived from the relative positions of nearby Cα atoms. Unlike the amino-acid sequence, 3Di is a direct function of the 3D structure, so two proteins with the same fold have similar 3Di strings even at low sequence identity.

Rendered structure images. Six rendered views show the 3D structure from the faces of a cube — i.e. along ±x, ±y, ±z. Rendering representation is drawn randomly per protein from cartoon (secondary-structure ribbons), sticks (backbone bonds), or molecular surface; coloring is either N→C rainbow (blue at the N-terminus through red at the C-terminus) or one color per chain.

Nearest PDB structures. The Foldseek neighbor list gives the closest experimentally determined structures in the PDB, ranked by structural alignment. TM-score near 1 means near-identical fold; near 0.3 means only rough topology match. This is how one finds what a novel AlphaFold prediction most resembles in the solved-structure universe.

Solvent-accessible surface area. SASA measures how much of the protein is reachable by solvent. It is computed by rolling a water-sized probe over the atomic surface and summing the exposed area (Å²). Per-residue SASA distinguishes core (buried, low SASA) from surface (exposed, high SASA) residues; total SASA is a whole-molecule size measure.